Protein AF-A0A924L757-F1 (afdb_monomer)

Structure (mmCIF, N/CA/C/O backbone):
data_AF-A0A924L757-F1
#
_entry.id   AF-A0A924L757-F1
#
loop_
_atom_site.group_PDB
_atom_site.id
_atom_site.type_symbol
_atom_site.label_atom_id
_atom_site.label_alt_id
_atom_site.label_comp_id
_atom_site.label_asym_id
_atom_site.label_entity_id
_atom_site.label_seq_id
_atom_site.pdbx_PDB_ins_code
_atom_site.Cartn_x
_atom_site.Cartn_y
_atom_site.Cartn_z
_atom_site.occupancy
_atom_site.B_iso_or_equiv
_atom_site.auth_seq_id
_atom_site.auth_comp_id
_atom_site.auth_asym_id
_atom_site.auth_atom_id
_atom_site.pdbx_PDB_model_num
ATOM 1 N N . MET A 1 1 ? -21.306 -25.771 17.673 1.00 34.00 1 MET A N 1
ATOM 2 C CA . MET A 1 1 ? -21.752 -25.498 16.290 1.00 34.00 1 MET A CA 1
ATOM 3 C C . MET A 1 1 ? -20.720 -24.563 15.681 1.00 34.00 1 MET A C 1
ATOM 5 O O . MET A 1 1 ? -20.570 -23.465 16.191 1.00 34.00 1 MET A O 1
ATOM 9 N N . ASN A 1 2 ? -19.931 -25.034 14.712 1.00 24.98 2 ASN A N 1
ATOM 10 C CA . ASN A 1 2 ? -18.924 -24.216 14.025 1.00 24.98 2 ASN A CA 1
ATOM 11 C C . ASN A 1 2 ? -19.622 -23.323 12.992 1.00 24.98 2 ASN A C 1
ATOM 13 O O . ASN A 1 2 ? -20.338 -23.878 12.155 1.00 24.98 2 ASN A O 1
ATOM 17 N N . PRO A 1 3 ? -19.414 -21.996 12.986 1.00 39.34 3 PRO A N 1
ATOM 18 C CA . PRO A 1 3 ? -19.798 -21.189 11.846 1.00 39.34 3 PRO A CA 1
ATOM 19 C C . PRO A 1 3 ? -18.745 -21.389 10.750 1.00 39.34 3 PRO A C 1
ATOM 21 O O . PRO A 1 3 ? -17.557 -21.132 10.927 1.00 39.34 3 PRO A O 1
ATOM 24 N N . THR A 1 4 ? -19.184 -21.932 9.623 1.00 32.72 4 THR A N 1
ATOM 25 C CA . THR A 1 4 ? -18.418 -22.026 8.381 1.00 32.72 4 THR A CA 1
ATOM 26 C C . THR A 1 4 ? -18.034 -20.631 7.895 1.00 32.72 4 THR A C 1
ATOM 28 O O . THR A 1 4 ? -18.913 -19.813 7.626 1.00 32.72 4 THR A O 1
ATOM 31 N N . CYS A 1 5 ? -16.728 -20.381 7.747 1.00 29.38 5 CYS A N 1
ATOM 32 C CA . CYS A 1 5 ? -16.197 -19.238 7.009 1.00 29.38 5 CYS A CA 1
ATOM 33 C C . CYS A 1 5 ? -16.841 -19.187 5.619 1.00 29.38 5 CYS A C 1
ATOM 35 O O . CYS A 1 5 ? -16.699 -20.119 4.826 1.00 29.38 5 CYS A O 1
ATOM 37 N N . SER A 1 6 ? -17.554 -18.101 5.329 1.00 33.47 6 SER A N 1
ATOM 38 C CA . SER A 1 6 ? -18.016 -17.815 3.976 1.00 33.47 6 SER A CA 1
ATOM 39 C C . SER A 1 6 ? -16.815 -17.364 3.153 1.00 33.47 6 SER A C 1
ATOM 41 O O . SER A 1 6 ? -16.179 -16.361 3.464 1.00 33.47 6 SER A O 1
ATOM 43 N N . ASN A 1 7 ? -16.481 -18.136 2.121 1.00 35.03 7 ASN A N 1
ATOM 44 C CA . ASN A 1 7 ? -15.446 -17.788 1.156 1.00 35.03 7 ASN A CA 1
ATOM 45 C C . ASN A 1 7 ? -15.829 -16.480 0.449 1.00 35.03 7 ASN A C 1
ATOM 47 O O . ASN A 1 7 ? -16.710 -16.472 -0.410 1.00 35.03 7 ASN A O 1
ATOM 51 N N . VAL A 1 8 ? -15.146 -15.383 0.780 1.00 42.88 8 VAL A N 1
ATOM 52 C CA . VAL A 1 8 ? -15.169 -14.161 -0.026 1.00 42.88 8 VAL A CA 1
ATOM 53 C C . VAL A 1 8 ? -14.397 -14.460 -1.308 1.00 42.88 8 VAL A C 1
ATOM 55 O O . VAL A 1 8 ? -13.169 -14.541 -1.327 1.00 42.88 8 VAL A O 1
ATOM 58 N N . SER A 1 9 ? -15.129 -14.696 -2.395 1.00 33.47 9 SER A N 1
ATOM 59 C CA . SER A 1 9 ? -14.555 -14.834 -3.729 1.00 33.47 9 SER A CA 1
ATOM 60 C C . SER A 1 9 ? -14.030 -13.477 -4.193 1.00 33.47 9 SER A C 1
ATOM 62 O O . SER A 1 9 ? -14.728 -12.713 -4.857 1.00 33.47 9 SER A O 1
ATOM 64 N N . HIS A 1 10 ? -12.773 -13.174 -3.865 1.00 39.09 10 HIS A N 1
ATOM 65 C CA . HIS A 1 10 ? -12.020 -12.174 -4.608 1.00 39.09 10 HIS A CA 1
ATOM 66 C C . HIS A 1 10 ? -11.935 -12.667 -6.049 1.00 39.09 10 HIS A C 1
ATOM 68 O O . HIS A 1 10 ? -11.243 -13.642 -6.346 1.00 39.09 10 HIS A O 1
ATOM 74 N N . THR A 1 11 ? -12.676 -12.020 -6.945 1.00 30.44 11 THR A N 1
ATOM 75 C CA . THR A 1 11 ? -12.495 -12.234 -8.378 1.00 30.44 11 THR A CA 1
ATOM 76 C C . THR A 1 11 ? -11.122 -11.670 -8.714 1.00 30.44 11 THR A C 1
ATOM 78 O O . THR A 1 11 ? -10.961 -10.470 -8.924 1.00 30.44 11 THR A O 1
ATOM 81 N N . ILE A 1 12 ? -10.107 -12.535 -8.684 1.00 44.84 12 ILE A N 1
ATOM 82 C CA . ILE A 1 12 ? -8.833 -12.285 -9.344 1.00 44.84 12 ILE A CA 1
ATOM 83 C C . ILE A 1 12 ? -9.221 -12.100 -10.806 1.00 44.84 12 ILE A C 1
ATOM 85 O O . ILE A 1 12 ? -9.604 -13.066 -11.465 1.00 44.84 12 ILE A O 1
ATOM 89 N N . GLY A 1 13 ? -9.230 -10.854 -11.284 1.00 33.16 13 GLY A N 1
ATOM 90 C CA . GLY A 1 13 ? -9.397 -10.595 -12.707 1.00 33.16 13 GLY A CA 1
ATOM 91 C C . GLY A 1 13 ? -8.396 -11.468 -13.454 1.00 33.16 13 GLY A C 1
ATOM 92 O O . GLY A 1 13 ? -7.230 -11.528 -13.054 1.00 33.16 13 GLY A O 1
ATOM 93 N N . GLU A 1 14 ? -8.859 -12.201 -14.470 1.00 34.38 14 GLU A N 1
ATOM 94 C CA . GLU A 1 14 ? -7.982 -13.068 -15.253 1.00 34.38 14 GLU A CA 1
ATOM 95 C C . GLU A 1 14 ? -6.731 -12.278 -15.662 1.00 34.38 14 GLU A C 1
ATOM 97 O O . GLU A 1 14 ? -6.859 -11.124 -16.097 1.00 34.38 14 GLU A O 1
ATOM 102 N N . PRO A 1 15 ? -5.521 -12.847 -15.513 1.00 38.75 15 PRO A N 1
ATOM 103 C CA . PRO A 1 15 ? -4.309 -12.182 -15.949 1.00 38.75 15 PRO A CA 1
ATOM 104 C C . PRO A 1 15 ? -4.393 -12.009 -17.465 1.00 38.75 15 PRO A C 1
ATOM 106 O O . PRO A 1 15 ? -4.087 -12.911 -18.244 1.00 38.75 15 PRO A O 1
ATOM 109 N N . THR A 1 16 ? -4.845 -10.831 -17.892 1.00 40.28 16 THR A N 1
ATOM 110 C CA . THR A 1 16 ? -4.769 -10.408 -19.284 1.00 40.28 16 THR A CA 1
ATOM 111 C C . THR A 1 16 ? -3.326 -10.587 -19.729 1.00 40.28 16 THR A C 1
ATOM 113 O O . THR A 1 16 ? -2.394 -10.212 -19.018 1.00 40.28 16 THR A O 1
ATOM 116 N N . LYS A 1 17 ? -3.147 -11.224 -20.890 1.00 41.78 17 LYS A N 1
ATOM 117 C CA . LYS A 1 17 ? -1.865 -11.563 -21.520 1.00 41.78 17 LYS A CA 1
ATOM 118 C C . LYS A 1 17 ? -1.081 -10.285 -21.858 1.00 41.78 17 LYS A C 1
ATOM 120 O O . LYS A 1 17 ? -0.992 -9.884 -23.013 1.00 41.78 17 LYS A O 1
ATOM 125 N N . GLN A 1 18 ? -0.576 -9.598 -20.844 1.00 54.53 18 GLN A N 1
ATOM 126 C CA . GLN A 1 18 ? 0.111 -8.319 -20.946 1.00 54.53 18 GLN A CA 1
ATOM 127 C C . GLN A 1 18 ? 1.613 -8.539 -20.784 1.00 54.53 18 GLN A C 1
ATOM 129 O O . GLN A 1 18 ? 2.070 -9.302 -19.936 1.00 54.53 18 GLN A O 1
ATOM 134 N N . SER A 1 19 ? 2.386 -7.896 -21.655 1.00 74.38 19 SER A N 1
ATOM 135 C CA . SER A 1 19 ? 3.834 -8.065 -21.755 1.00 74.38 19 SER A CA 1
ATOM 136 C C . SER A 1 19 ? 4.569 -7.564 -20.511 1.00 74.38 19 SER A C 1
ATOM 138 O O . SER A 1 19 ? 4.285 -6.467 -20.030 1.00 74.38 19 SER A O 1
ATOM 140 N N . ILE A 1 20 ? 5.576 -8.319 -20.063 1.00 86.06 20 ILE A N 1
ATOM 141 C CA . ILE A 1 20 ? 6.502 -7.918 -18.995 1.00 86.06 20 ILE A CA 1
ATOM 142 C C . ILE A 1 20 ? 7.227 -6.614 -19.369 1.00 86.06 20 ILE A C 1
ATOM 144 O O . ILE A 1 20 ? 7.852 -6.519 -20.432 1.00 86.06 20 ILE A O 1
ATOM 148 N N . ALA A 1 21 ? 7.171 -5.621 -18.480 1.00 89.25 21 ALA A N 1
ATOM 149 C CA . ALA A 1 21 ? 7.848 -4.337 -18.625 1.00 89.25 21 ALA A CA 1
ATOM 150 C C . ALA A 1 21 ? 9.172 -4.341 -17.849 1.00 89.25 21 ALA A C 1
ATOM 152 O O . ALA A 1 21 ? 9.191 -4.251 -16.625 1.00 89.25 21 ALA A O 1
ATOM 153 N N . TYR A 1 22 ? 10.283 -4.452 -18.577 1.00 92.50 22 TYR A N 1
ATOM 154 C CA . TYR A 1 22 ? 11.633 -4.271 -18.039 1.00 92.50 22 TYR A CA 1
ATOM 155 C C . TYR A 1 22 ? 11.910 -2.796 -17.736 1.00 92.50 22 TYR A C 1
ATOM 157 O O . TYR A 1 22 ? 11.199 -1.916 -18.225 1.00 92.50 22 TYR A O 1
ATOM 165 N N . ALA A 1 23 ? 12.955 -2.526 -16.953 1.00 91.50 23 ALA A N 1
ATOM 166 C CA . ALA A 1 23 ? 13.258 -1.182 -16.472 1.00 91.50 23 ALA A CA 1
ATOM 167 C C . ALA A 1 23 ? 13.432 -0.136 -17.590 1.00 91.50 23 ALA A C 1
ATOM 169 O O . ALA A 1 23 ? 13.008 1.001 -17.411 1.00 91.50 23 ALA A O 1
ATOM 170 N N . GLU A 1 24 ? 13.983 -0.501 -18.751 1.00 89.75 24 GLU A N 1
ATOM 171 C CA . GLU A 1 24 ? 14.123 0.410 -19.900 1.00 89.75 24 GLU A CA 1
ATOM 172 C C . GLU A 1 24 ? 12.790 0.859 -20.528 1.00 89.75 24 GLU A C 1
ATOM 174 O O . GLU A 1 24 ? 12.752 1.861 -21.234 1.00 89.75 24 GLU A O 1
ATOM 179 N N . ASN A 1 25 ? 11.696 0.142 -20.254 1.00 91.75 25 ASN A N 1
ATOM 180 C CA . ASN A 1 25 ? 10.350 0.486 -20.725 1.00 91.75 25 ASN A CA 1
ATOM 181 C C . ASN A 1 25 ? 9.551 1.276 -19.681 1.00 91.75 25 ASN A C 1
ATOM 183 O O . ASN A 1 25 ? 8.390 1.628 -19.914 1.00 91.75 25 ASN A O 1
ATOM 187 N N . LEU A 1 26 ? 10.136 1.509 -18.506 1.00 94.00 26 LEU A N 1
ATOM 188 C CA . LEU A 1 26 ? 9.544 2.345 -17.480 1.00 94.00 26 LEU A CA 1
ATOM 189 C C . LEU A 1 26 ? 9.870 3.811 -17.765 1.00 94.00 26 LEU A C 1
ATOM 191 O O . LEU A 1 26 ? 10.931 4.143 -18.284 1.00 94.00 26 LEU A O 1
ATOM 195 N N . GLN A 1 27 ? 8.945 4.698 -17.410 1.00 95.44 27 GLN A N 1
ATOM 196 C CA . GLN A 1 27 ? 9.062 6.119 -17.704 1.00 95.44 27 GLN A CA 1
ATOM 197 C C . GLN A 1 27 ? 8.913 6.936 -16.424 1.00 95.44 27 GLN A C 1
ATOM 199 O O . GLN A 1 27 ? 7.882 6.872 -15.751 1.00 95.44 27 GLN A O 1
ATOM 204 N N . THR A 1 28 ? 9.933 7.734 -16.116 1.00 97.69 28 THR A N 1
ATOM 205 C CA . THR A 1 28 ? 9.882 8.735 -15.048 1.00 97.69 28 THR A CA 1
ATOM 206 C C . THR A 1 28 ? 8.721 9.705 -15.260 1.00 97.69 28 THR A C 1
ATOM 208 O O . THR A 1 28 ? 8.444 10.126 -16.381 1.00 97.69 28 THR A O 1
ATOM 211 N N . GLY A 1 29 ? 8.031 10.061 -14.178 1.00 97.44 29 GLY A N 1
ATOM 212 C CA . GLY A 1 29 ? 6.860 10.937 -14.189 1.00 97.44 29 GLY A CA 1
ATOM 213 C C . GLY A 1 29 ? 5.541 10.218 -14.473 1.00 97.44 29 GLY A C 1
ATOM 214 O O . GLY A 1 29 ? 4.483 10.785 -14.208 1.00 97.44 29 GLY A O 1
ATOM 215 N N . ARG A 1 30 ? 5.569 8.967 -14.953 1.00 96.62 30 ARG A N 1
ATOM 216 C CA . ARG A 1 30 ? 4.344 8.197 -15.179 1.00 96.62 30 ARG A CA 1
ATOM 217 C C . ARG A 1 30 ? 3.656 7.886 -13.852 1.00 96.62 30 ARG A C 1
ATOM 219 O O . ARG A 1 30 ? 4.314 7.477 -12.898 1.00 96.62 30 ARG A O 1
ATOM 226 N N . THR A 1 31 ? 2.339 8.073 -13.835 1.00 97.25 31 THR A N 1
ATOM 227 C CA . THR A 1 31 ? 1.447 7.794 -12.703 1.00 97.25 31 THR A CA 1
ATOM 228 C C . THR A 1 31 ? 0.451 6.707 -13.098 1.00 97.25 31 THR A C 1
ATOM 230 O O . THR A 1 31 ? 0.068 6.612 -14.267 1.00 97.25 31 THR A O 1
ATOM 233 N N . TRP A 1 32 ? 0.055 5.881 -12.137 1.00 96.25 32 TRP A N 1
ATOM 234 C CA . TRP A 1 32 ? -0.922 4.813 -12.290 1.00 96.25 32 TRP A CA 1
ATOM 235 C C . TRP A 1 32 ? -1.939 4.858 -11.161 1.00 96.25 32 TRP A C 1
ATOM 237 O O . TRP A 1 32 ? -1.557 4.952 -9.993 1.00 96.25 32 TRP A O 1
ATOM 247 N N . ASP A 1 33 ? -3.202 4.657 -11.518 1.00 97.31 33 ASP A N 1
ATOM 248 C CA . ASP A 1 33 ? -4.199 4.150 -10.585 1.00 97.31 33 ASP A CA 1
ATOM 249 C C . ASP A 1 33 ? -3.924 2.661 -10.374 1.00 97.31 33 ASP A C 1
ATOM 251 O O . ASP A 1 33 ? -3.951 1.864 -11.317 1.00 97.31 33 ASP A O 1
ATOM 255 N N . ILE A 1 34 ? -3.617 2.285 -9.135 1.00 98.25 34 ILE A N 1
ATOM 256 C CA . ILE A 1 34 ? -3.253 0.904 -8.781 1.00 98.25 34 ILE A CA 1
ATOM 257 C C . ILE A 1 34 ? -4.440 0.112 -8.220 1.00 98.25 34 ILE A C 1
ATOM 259 O O . ILE A 1 34 ? -4.274 -0.991 -7.709 1.00 98.25 34 ILE A O 1
ATOM 263 N N . GLY A 1 35 ? -5.651 0.654 -8.352 1.00 98.19 35 GLY A N 1
ATOM 264 C CA . GLY A 1 35 ? -6.893 0.024 -7.923 1.00 98.19 35 GLY A CA 1
ATOM 265 C C . GLY A 1 35 ? -7.402 0.572 -6.596 1.00 98.19 35 GLY A C 1
ATOM 266 O O . GLY A 1 35 ? -7.089 1.690 -6.194 1.00 98.19 35 GLY A O 1
ATOM 267 N N . ASN A 1 36 ? -8.256 -0.204 -5.938 1.00 98.38 36 ASN A N 1
ATOM 268 C CA . ASN A 1 36 ? -8.881 0.179 -4.681 1.00 98.38 36 ASN A CA 1
ATOM 269 C C . ASN A 1 36 ? -9.168 -1.046 -3.811 1.00 98.38 36 ASN A C 1
ATOM 271 O O . ASN A 1 36 ? -9.259 -2.164 -4.318 1.00 98.38 36 ASN A O 1
ATOM 275 N N . TRP A 1 37 ? -9.347 -0.809 -2.517 1.00 98.38 37 TRP A N 1
ATOM 276 C CA . TRP A 1 37 ? -9.693 -1.813 -1.522 1.00 98.38 37 TRP A CA 1
ATOM 277 C C . TRP A 1 37 ? -10.781 -1.262 -0.606 1.00 98.38 37 TRP A C 1
ATOM 279 O O . TRP A 1 37 ? -10.636 -0.156 -0.089 1.00 98.38 37 TRP A O 1
ATOM 289 N N . ARG A 1 38 ? -11.871 -2.007 -0.401 1.00 97.62 38 ARG A N 1
ATOM 290 C CA . ARG A 1 38 ? -12.863 -1.689 0.635 1.00 97.62 38 ARG A CA 1
ATOM 291 C C . ARG A 1 38 ? -12.566 -2.561 1.839 1.00 97.62 38 ARG A C 1
ATOM 293 O O . ARG A 1 38 ? -12.603 -3.778 1.704 1.00 97.62 38 ARG A O 1
ATOM 300 N N . LEU A 1 39 ? -12.268 -1.931 2.966 1.00 94.94 39 LEU A N 1
ATOM 301 C CA . LEU A 1 39 ? -11.910 -2.642 4.181 1.00 94.94 39 LEU A CA 1
ATOM 302 C C . LEU A 1 39 ? -13.159 -3.052 4.959 1.00 94.94 39 LEU A C 1
ATOM 304 O O . LEU A 1 39 ? -14.111 -2.283 5.049 1.00 94.94 39 LEU A O 1
ATOM 308 N N . THR A 1 40 ? -13.154 -4.245 5.537 1.00 97.69 40 THR A N 1
ATOM 309 C CA . THR A 1 40 ? -14.222 -4.720 6.430 1.00 97.69 40 THR A CA 1
ATOM 310 C C . THR A 1 40 ? -13.720 -4.842 7.868 1.00 97.69 40 THR A C 1
ATOM 312 O O . THR A 1 40 ? -12.522 -5.020 8.097 1.00 97.69 40 THR A O 1
ATOM 315 N N . SER A 1 41 ? -14.624 -4.788 8.851 1.00 97.12 41 SER A N 1
ATOM 316 C CA . SER A 1 41 ? -14.266 -5.002 10.263 1.00 97.12 41 SER A CA 1
ATOM 317 C C . SER A 1 41 ? -13.606 -6.365 10.490 1.00 97.12 41 SER A C 1
ATOM 319 O O . SER A 1 41 ? -12.632 -6.460 11.231 1.00 97.12 41 SER A O 1
ATOM 321 N N . ASP A 1 42 ? -14.080 -7.406 9.801 1.00 97.94 42 ASP A N 1
ATOM 322 C CA . ASP A 1 42 ? -13.512 -8.754 9.894 1.00 97.94 42 ASP A CA 1
ATOM 323 C C . ASP A 1 42 ? -12.070 -8.800 9.374 1.00 97.94 42 ASP A C 1
ATOM 325 O O . ASP A 1 42 ? -11.208 -9.429 9.987 1.00 97.94 42 ASP A O 1
ATOM 329 N N . GLU A 1 43 ? -11.773 -8.108 8.269 1.00 97.88 43 GLU A N 1
ATOM 330 C CA . GLU A 1 43 ? -10.402 -7.989 7.763 1.00 97.88 43 GLU A CA 1
ATOM 331 C C . GLU A 1 43 ? -9.503 -7.217 8.730 1.00 97.88 43 GLU A C 1
ATOM 333 O O . GLU A 1 43 ? -8.346 -7.603 8.904 1.00 97.88 43 GLU A O 1
ATOM 338 N N . ILE A 1 44 ? -10.009 -6.147 9.357 1.00 98.31 44 ILE A N 1
ATOM 339 C CA . ILE A 1 44 ? -9.279 -5.381 10.381 1.00 98.31 44 ILE A CA 1
ATOM 340 C C . ILE A 1 44 ? -8.888 -6.303 11.535 1.00 98.31 44 ILE A C 1
ATOM 342 O O . ILE A 1 44 ? -7.700 -6.484 11.806 1.00 98.31 44 ILE A O 1
ATOM 346 N N . VAL A 1 45 ? -9.874 -6.954 12.155 1.00 98.31 45 VAL A N 1
ATOM 347 C CA . VAL A 1 45 ? -9.650 -7.813 13.325 1.00 98.31 45 VAL A CA 1
ATOM 348 C C . VAL A 1 45 ? -8.780 -9.014 12.962 1.00 98.31 45 VAL A C 1
ATOM 350 O O . VAL A 1 45 ? -7.873 -9.365 13.718 1.00 98.31 45 VAL A O 1
ATOM 353 N N . SER A 1 46 ? -9.005 -9.635 11.800 1.00 98.38 46 SER A N 1
ATOM 354 C CA . SER A 1 46 ? -8.232 -10.794 11.338 1.00 98.38 46 SER A CA 1
ATOM 355 C C . SER A 1 46 ? -6.761 -10.451 11.100 1.00 98.38 46 SER A C 1
ATOM 357 O O . SER A 1 46 ? -5.878 -11.212 11.507 1.00 98.38 46 SER A O 1
ATOM 359 N N . PHE A 1 47 ? -6.481 -9.299 10.482 1.00 98.50 47 PHE A N 1
ATOM 360 C CA . PHE A 1 47 ? -5.111 -8.836 10.281 1.00 98.50 47 PHE A CA 1
ATOM 361 C C . PHE A 1 47 ? -4.454 -8.464 11.612 1.00 98.50 47 PHE A C 1
ATOM 363 O O . PHE A 1 47 ? -3.359 -8.948 11.906 1.00 98.50 47 PHE A O 1
ATOM 370 N N . ALA A 1 48 ? -5.124 -7.644 12.425 1.00 98.25 48 ALA A N 1
ATOM 371 C CA . ALA A 1 48 ? -4.604 -7.182 13.708 1.00 98.25 48 ALA A CA 1
ATOM 372 C C . ALA A 1 48 ? -4.294 -8.362 14.637 1.00 98.25 48 ALA A C 1
ATOM 374 O O . ALA A 1 48 ? -3.187 -8.469 15.156 1.00 98.25 48 ALA A O 1
ATOM 375 N N . SER A 1 49 ? -5.201 -9.335 14.737 1.00 98.12 49 SER A N 1
ATOM 376 C CA . SER A 1 49 ? -5.004 -10.537 15.561 1.00 98.12 49 SER A CA 1
ATOM 377 C C . SER A 1 49 ? -3.748 -11.333 15.192 1.00 98.12 49 SER A C 1
ATOM 379 O O . SER A 1 49 ? -3.174 -12.005 16.047 1.00 98.12 49 SER A O 1
ATOM 381 N N . GLN A 1 50 ? -3.322 -11.283 13.928 1.00 98.31 50 GLN A N 1
ATOM 382 C CA . GLN A 1 50 ? -2.143 -12.005 13.449 1.00 98.31 50 GLN A CA 1
ATOM 383 C C . GLN A 1 50 ? -0.854 -11.186 13.554 1.00 98.31 50 GLN A C 1
ATOM 385 O O . GLN A 1 50 ? 0.199 -11.750 13.852 1.00 98.31 50 GLN A O 1
ATOM 390 N N . TRP A 1 51 ? -0.923 -9.884 13.277 1.00 97.88 51 TRP A N 1
ATOM 391 C CA . TRP A 1 51 ? 0.266 -9.070 13.003 1.00 97.88 51 TRP A CA 1
ATOM 392 C C . TRP A 1 51 ? 0.459 -7.890 13.954 1.00 97.88 51 TRP A C 1
ATOM 394 O O . TRP A 1 51 ? 1.600 -7.498 14.188 1.00 97.88 51 TRP A O 1
ATOM 404 N N . ASP A 1 52 ? -0.623 -7.325 14.489 1.00 96.88 52 ASP A N 1
ATOM 405 C CA . ASP A 1 52 ? -0.613 -6.104 15.304 1.00 96.88 52 ASP A CA 1
ATOM 406 C C . ASP A 1 52 ? -1.775 -6.128 16.321 1.00 96.88 52 ASP A C 1
ATOM 408 O O . ASP A 1 52 ? -2.763 -5.423 16.151 1.00 96.88 52 ASP A O 1
ATOM 412 N N . PRO A 1 53 ? -1.750 -6.992 17.356 1.00 97.06 53 PRO A N 1
ATOM 413 C CA . PRO A 1 53 ? -2.916 -7.240 18.209 1.00 97.06 53 PRO A CA 1
ATOM 414 C C . PRO A 1 53 ? -3.077 -6.164 19.296 1.00 97.06 53 PRO A C 1
ATOM 416 O O . PRO A 1 53 ? -3.185 -6.467 20.487 1.00 97.06 53 PRO A O 1
ATOM 419 N N . LEU A 1 54 ? -3.060 -4.888 18.906 1.00 96.88 54 LEU A N 1
ATOM 420 C CA . LEU A 1 54 ? -3.378 -3.795 19.820 1.00 96.88 54 LEU A CA 1
ATOM 421 C C . LEU A 1 54 ? -4.863 -3.868 20.209 1.00 96.88 54 LEU A C 1
ATOM 423 O O . LEU A 1 54 ? -5.699 -4.098 19.335 1.00 96.88 54 LEU A O 1
ATOM 427 N N . PRO A 1 55 ? -5.230 -3.637 21.486 1.00 96.50 55 PRO A N 1
ATOM 428 C CA . PRO A 1 55 ? -6.592 -3.893 21.964 1.00 96.50 55 PRO A CA 1
ATOM 429 C C . PRO A 1 55 ? -7.697 -3.209 21.143 1.00 96.50 55 PRO A C 1
ATOM 431 O O . PRO A 1 55 ? -8.685 -3.841 20.787 1.00 96.50 55 PRO A O 1
ATOM 434 N N . PHE A 1 5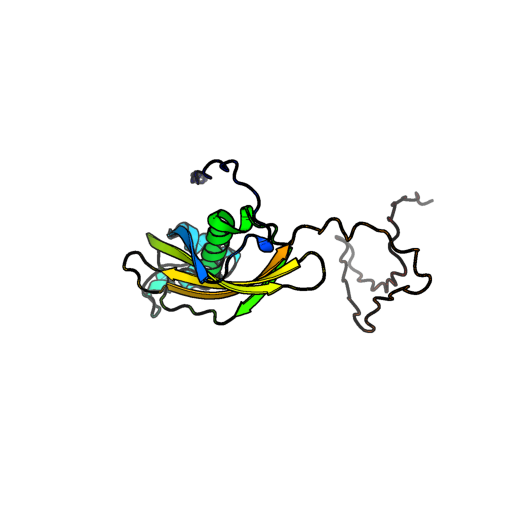6 ? -7.492 -1.950 20.752 1.00 95.56 56 PHE A N 1
ATOM 435 C CA . PHE A 1 56 ? -8.445 -1.164 19.957 1.00 95.56 56 PHE A CA 1
ATOM 436 C C . PHE A 1 56 ? -8.518 -1.553 18.466 1.00 95.56 56 PHE A C 1
ATOM 438 O O . PHE A 1 56 ? -9.305 -0.974 17.724 1.00 95.56 56 PHE A O 1
ATOM 445 N N . GLN A 1 57 ? -7.695 -2.500 18.007 1.00 96.94 57 GLN A N 1
ATOM 446 C CA . GLN A 1 57 ? -7.747 -3.050 16.646 1.00 96.94 57 GLN A CA 1
ATOM 447 C C . GLN A 1 57 ? -8.435 -4.426 16.595 1.00 96.94 57 GLN A C 1
ATOM 449 O O . GLN A 1 57 ? -8.772 -4.906 15.514 1.00 96.94 57 GLN A O 1
ATOM 454 N N . VAL A 1 58 ? -8.644 -5.074 17.748 1.00 97.69 58 VAL A N 1
ATOM 455 C CA . VAL A 1 58 ? -9.240 -6.421 17.842 1.00 97.69 58 VAL A CA 1
ATOM 456 C C . VAL A 1 58 ? -10.544 -6.461 18.640 1.00 97.69 58 VAL A C 1
ATOM 458 O O . VAL A 1 58 ? -11.292 -7.427 18.518 1.00 97.69 58 VAL A O 1
ATOM 461 N N . ASP A 1 59 ? -10.837 -5.426 19.431 1.00 96.81 59 ASP A N 1
ATOM 462 C CA . ASP A 1 59 ? -12.032 -5.334 20.269 1.00 96.81 59 ASP A CA 1
ATOM 463 C C . ASP A 1 59 ? -12.708 -3.964 20.103 1.00 96.81 59 ASP A C 1
ATOM 465 O O . ASP A 1 59 ? -12.128 -2.918 20.398 1.00 96.81 59 ASP A O 1
ATOM 469 N N . ALA A 1 60 ? -13.959 -3.973 19.635 1.00 95.25 60 ALA A N 1
ATOM 470 C CA . ALA A 1 60 ? -14.735 -2.760 19.395 1.00 95.25 60 ALA A CA 1
ATOM 471 C C . ALA A 1 60 ? -15.130 -2.017 20.683 1.00 95.25 60 ALA A C 1
ATOM 473 O O . ALA A 1 60 ? -15.220 -0.789 20.666 1.00 95.25 60 ALA A O 1
ATOM 474 N N . ALA A 1 61 ? -15.345 -2.728 21.795 1.00 96.75 61 ALA A N 1
ATOM 475 C CA . ALA A 1 61 ? -15.655 -2.099 23.076 1.00 96.75 61 ALA A CA 1
ATOM 476 C C . ALA A 1 61 ? -14.437 -1.323 23.584 1.00 96.75 61 ALA A C 1
ATOM 478 O O . ALA A 1 61 ? -14.557 -0.145 23.913 1.00 96.75 61 ALA A O 1
ATOM 479 N N . LEU A 1 62 ? -13.248 -1.930 23.524 1.00 96.56 62 LEU A N 1
ATOM 480 C CA . LEU A 1 62 ? -12.007 -1.241 23.891 1.00 96.56 62 LEU A CA 1
ATOM 481 C C . LEU A 1 62 ? -11.684 -0.097 22.929 1.00 96.56 62 LEU A C 1
ATOM 483 O O . LEU A 1 62 ? -11.203 0.946 23.361 1.00 96.56 62 LEU A O 1
ATOM 487 N N . ALA A 1 63 ? -11.979 -0.256 21.638 1.00 96.69 63 ALA A N 1
ATOM 488 C CA . ALA A 1 63 ? -11.798 0.812 20.663 1.00 96.69 63 ALA A CA 1
ATOM 489 C C . ALA A 1 63 ? -12.669 2.042 20.971 1.00 96.69 63 ALA A C 1
ATOM 491 O O . ALA A 1 63 ? -12.182 3.172 20.864 1.00 96.69 63 ALA A O 1
ATOM 492 N N . SER A 1 64 ? -13.907 1.828 21.437 1.00 97.00 64 SER A N 1
ATOM 493 C CA . SER A 1 64 ? -14.839 2.902 21.817 1.00 97.00 64 SER A CA 1
ATOM 494 C C . SER A 1 64 ? -14.359 3.762 22.992 1.00 97.00 64 SER A C 1
ATOM 496 O O . SER A 1 64 ? -14.763 4.916 23.119 1.00 97.00 64 SER A O 1
ATOM 498 N N . GLU A 1 65 ? -13.454 3.231 23.817 1.00 97.19 65 GLU A N 1
ATOM 499 C CA . GLU A 1 65 ? -12.847 3.942 24.947 1.00 97.19 65 GLU A CA 1
ATOM 500 C C . GLU A 1 65 ? -11.607 4.762 24.541 1.00 97.19 65 GLU A C 1
ATOM 502 O O . GLU A 1 65 ? -11.045 5.499 25.354 1.00 97.19 65 GLU A O 1
ATOM 507 N N . THR A 1 66 ? -11.156 4.648 23.288 1.00 95.94 66 THR A N 1
ATOM 508 C CA . THR A 1 66 ? -9.991 5.380 22.771 1.00 95.94 66 THR A CA 1
ATOM 509 C C . THR A 1 66 ? -10.380 6.664 22.040 1.00 95.94 66 THR A C 1
ATOM 511 O O . THR A 1 66 ? -11.543 6.915 21.742 1.00 95.94 66 THR A O 1
ATOM 514 N N . ILE A 1 67 ? -9.374 7.461 21.658 1.00 95.44 67 ILE A N 1
ATOM 515 C CA . ILE A 1 67 ? -9.557 8.644 20.801 1.00 95.44 67 ILE A CA 1
ATOM 516 C C . ILE A 1 67 ? -10.150 8.324 19.422 1.00 95.44 67 ILE A C 1
ATOM 518 O O . ILE A 1 67 ? -10.590 9.239 18.733 1.00 95.44 67 ILE A O 1
ATOM 522 N N . PHE A 1 68 ? -10.119 7.056 18.999 1.00 95.00 68 PHE A N 1
ATOM 523 C CA . PHE A 1 68 ? -10.660 6.636 17.712 1.00 95.00 68 PHE A CA 1
ATOM 524 C C . PHE A 1 68 ? -12.176 6.440 17.764 1.00 95.00 68 PHE A C 1
ATOM 526 O O . PHE A 1 68 ? -12.833 6.635 16.751 1.00 95.00 68 PHE A O 1
ATOM 533 N N . GLY A 1 69 ? -12.735 6.066 18.921 1.00 95.75 69 GLY A N 1
ATOM 534 C CA . GLY A 1 69 ? -14.171 5.825 19.102 1.00 95.75 69 GLY A CA 1
ATOM 535 C C . GLY A 1 69 ? -14.728 4.581 18.393 1.00 95.75 69 GLY A C 1
ATOM 536 O O . GLY A 1 69 ? -15.861 4.190 18.658 1.00 95.75 69 GLY A O 1
ATOM 537 N N . GLU A 1 70 ? -13.945 3.932 17.531 1.00 96.19 70 GLU A N 1
ATOM 538 C CA . GLU A 1 70 ? -14.316 2.743 16.764 1.00 96.19 70 GLU A CA 1
ATOM 539 C C . GLU A 1 70 ? -13.080 1.920 16.365 1.00 96.19 70 GLU A C 1
ATOM 541 O O . GLU A 1 70 ? -11.939 2.350 16.563 1.00 96.19 70 GLU A O 1
ATOM 546 N N . LEU A 1 71 ? -13.305 0.725 15.801 1.00 96.56 71 LEU A N 1
ATOM 547 C CA . LEU A 1 71 ? -12.232 -0.129 15.289 1.00 96.56 71 LEU A CA 1
ATOM 548 C C . LEU A 1 71 ? -11.476 0.566 14.154 1.00 96.56 71 LEU A C 1
ATOM 550 O O . LEU A 1 71 ? -12.054 0.944 13.135 1.00 96.56 71 LEU A O 1
ATOM 554 N N . VAL A 1 72 ? -10.156 0.631 14.301 1.00 97.81 72 VAL A N 1
ATOM 555 C CA . VAL A 1 72 ? -9.246 1.146 13.277 1.00 97.81 72 VAL A CA 1
ATOM 556 C C . VAL A 1 72 ? -8.332 0.038 12.772 1.00 97.81 72 VAL A C 1
ATOM 558 O O . VAL A 1 72 ? -7.858 -0.805 13.533 1.00 97.81 72 VAL A O 1
ATOM 561 N N . ALA A 1 73 ? -8.064 0.052 11.473 1.00 97.94 73 ALA A N 1
ATOM 562 C CA . ALA A 1 73 ? -7.078 -0.801 10.839 1.00 97.94 73 ALA A CA 1
ATOM 563 C C . ALA A 1 73 ? -5.677 -0.515 11.386 1.00 97.94 73 ALA A C 1
ATOM 565 O O . ALA A 1 73 ? -5.318 0.636 11.659 1.00 97.94 73 ALA A O 1
ATOM 566 N N . SER A 1 74 ? -4.844 -1.553 11.457 1.00 97.94 74 SER A N 1
ATOM 567 C CA . SER A 1 74 ? -3.415 -1.355 11.687 1.00 97.94 74 SER A CA 1
ATOM 568 C C . SER A 1 74 ? -2.823 -0.504 10.564 1.00 97.94 74 SER A C 1
ATOM 570 O O . SER A 1 74 ? -3.054 -0.749 9.379 1.00 97.94 74 SER A O 1
ATOM 572 N N . SER A 1 75 ? -1.963 0.451 10.905 1.00 96.75 75 SER A N 1
ATOM 573 C CA . SER A 1 75 ? -1.193 1.198 9.907 1.00 96.75 75 SER A CA 1
ATOM 574 C C . SER A 1 75 ? -0.360 0.271 9.001 1.00 96.75 75 SER A C 1
ATOM 576 O O . SER A 1 75 ? -0.154 0.560 7.819 1.00 96.75 75 SER A O 1
ATOM 578 N N . ILE A 1 76 ? 0.068 -0.890 9.518 1.00 97.69 76 ILE A N 1
ATOM 579 C CA . ILE A 1 76 ? 0.763 -1.925 8.737 1.00 97.69 76 ILE A CA 1
ATOM 580 C C . ILE A 1 76 ? -0.188 -2.612 7.748 1.00 97.69 76 ILE A C 1
ATOM 582 O O . ILE A 1 76 ? 0.228 -2.946 6.639 1.00 97.69 76 ILE A O 1
ATOM 586 N N . GLN A 1 77 ? -1.467 -2.763 8.095 1.00 98.31 77 GLN A N 1
ATOM 587 C CA . GLN A 1 77 ? -2.493 -3.273 7.184 1.00 98.31 77 GLN A CA 1
ATOM 588 C C . GLN A 1 77 ? -2.688 -2.335 5.991 1.00 98.31 77 GLN A C 1
ATOM 590 O O . GLN A 1 77 ? -2.692 -2.794 4.851 1.00 98.31 77 GLN A O 1
ATOM 595 N N . SER A 1 78 ? -2.760 -1.022 6.226 1.00 97.38 78 SER A N 1
ATOM 596 C CA . SER A 1 78 ? -2.836 -0.022 5.150 1.00 97.38 78 SER A CA 1
ATOM 597 C C . SER A 1 78 ? -1.625 -0.098 4.214 1.00 97.38 78 SER A C 1
ATOM 599 O O . SER A 1 78 ? -1.778 -0.085 2.991 1.00 97.38 78 SER A O 1
ATOM 601 N N . LEU A 1 79 ? -0.417 -0.272 4.762 1.00 98.19 79 LEU A N 1
ATOM 602 C CA . LEU A 1 79 ? 0.785 -0.495 3.952 1.00 98.19 79 LEU A CA 1
ATOM 603 C C . LEU A 1 79 ? 0.716 -1.810 3.153 1.00 98.19 79 LEU A C 1
ATOM 605 O O . LEU A 1 79 ? 1.099 -1.845 1.981 1.00 98.19 79 LEU A O 1
ATOM 609 N N . ALA A 1 80 ? 0.208 -2.885 3.758 1.00 98.44 80 ALA A N 1
ATOM 610 C CA . ALA A 1 80 ? 0.030 -4.174 3.093 1.00 98.44 80 ALA A CA 1
ATOM 611 C C . ALA A 1 80 ? -0.988 -4.093 1.942 1.00 98.44 80 ALA A C 1
ATOM 613 O O . ALA A 1 80 ? -0.751 -4.660 0.875 1.00 98.44 80 ALA A O 1
ATOM 614 N N . ILE A 1 81 ? -2.075 -3.336 2.117 1.00 98.50 81 ILE A N 1
ATOM 615 C CA . ILE A 1 81 ? -3.058 -3.050 1.064 1.00 98.50 81 ILE A CA 1
ATOM 616 C C . ILE A 1 81 ? -2.399 -2.290 -0.085 1.00 98.50 81 ILE A C 1
ATOM 618 O O . ILE A 1 81 ? -2.526 -2.705 -1.236 1.00 98.50 81 ILE A O 1
ATOM 622 N N . PHE A 1 82 ? -1.640 -1.227 0.203 1.00 98.62 82 PHE A N 1
ATOM 623 C CA . PHE A 1 82 ? -0.902 -0.497 -0.832 1.00 98.62 82 PHE A CA 1
ATOM 624 C C . PHE A 1 82 ? 0.033 -1.424 -1.624 1.00 98.62 82 PHE A C 1
ATOM 626 O O . PHE A 1 82 ? 0.044 -1.397 -2.858 1.00 98.62 82 PHE A O 1
ATOM 633 N N . GLN A 1 83 ? 0.780 -2.286 -0.927 1.00 98.19 83 GLN A N 1
ATOM 634 C CA . GLN A 1 83 ? 1.656 -3.268 -1.563 1.00 98.19 83 GLN A CA 1
ATOM 635 C C . GLN A 1 83 ? 0.861 -4.250 -2.432 1.00 98.19 83 GLN A C 1
ATOM 637 O O . GLN A 1 83 ? 1.283 -4.548 -3.551 1.00 98.19 83 GLN A O 1
ATOM 642 N N . ARG A 1 84 ? -0.292 -4.736 -1.955 1.00 98.38 84 ARG A N 1
ATOM 643 C CA . ARG A 1 84 ? -1.163 -5.638 -2.717 1.00 98.38 84 ARG A CA 1
ATOM 644 C C . ARG A 1 84 ? -1.661 -4.985 -4.007 1.00 98.38 84 ARG A C 1
ATOM 646 O O . ARG A 1 84 ? -1.533 -5.587 -5.071 1.00 98.38 84 ARG A O 1
ATOM 653 N N . LEU A 1 85 ? -2.139 -3.745 -3.923 1.00 98.56 85 LEU A N 1
ATOM 654 C CA . LEU A 1 85 ? -2.576 -2.958 -5.079 1.00 98.56 85 LEU A CA 1
ATOM 655 C C . LEU A 1 85 ? -1.429 -2.730 -6.075 1.00 98.56 85 LEU A C 1
ATOM 657 O O . LEU A 1 85 ? -1.594 -2.932 -7.279 1.00 98.56 85 LEU A O 1
ATOM 661 N N . CYS A 1 86 ? -0.229 -2.406 -5.587 1.00 98.06 86 CYS A N 1
ATOM 662 C CA . CYS A 1 86 ? 0.953 -2.301 -6.440 1.00 98.06 86 CYS A CA 1
ATOM 663 C C . CYS A 1 86 ? 1.286 -3.615 -7.158 1.00 98.06 86 CYS A C 1
ATOM 665 O O . CYS A 1 86 ? 1.662 -3.587 -8.328 1.00 98.06 86 CYS A O 1
ATOM 667 N N . VAL A 1 87 ? 1.165 -4.765 -6.490 1.00 96.94 87 VAL A N 1
ATOM 668 C CA . VAL A 1 87 ? 1.412 -6.075 -7.113 1.00 96.94 87 VAL A CA 1
ATOM 669 C C . VAL A 1 87 ? 0.401 -6.356 -8.218 1.00 96.94 87 VAL A C 1
ATOM 671 O O . VAL A 1 87 ? 0.802 -6.677 -9.341 1.00 96.94 87 VAL A O 1
ATOM 674 N N . ASP A 1 88 ? -0.884 -6.180 -7.929 1.00 96.62 88 ASP A N 1
ATOM 675 C CA . ASP A 1 88 ? -1.962 -6.477 -8.874 1.00 96.62 88 ASP A CA 1
ATOM 676 C C . ASP A 1 88 ? -1.911 -5.545 -10.100 1.00 96.62 88 ASP A C 1
ATOM 678 O O . ASP A 1 88 ? -2.119 -5.984 -11.236 1.00 96.62 88 ASP A O 1
ATOM 682 N N . ALA A 1 89 ? -1.567 -4.268 -9.903 1.00 95.44 89 ALA A N 1
ATOM 683 C CA . ALA A 1 89 ? -1.523 -3.274 -10.971 1.00 95.44 89 ALA A CA 1
ATOM 684 C C . ALA A 1 89 ? -0.179 -3.212 -11.719 1.00 95.44 89 ALA A C 1
ATOM 686 O O . ALA A 1 89 ? -0.170 -3.075 -12.948 1.00 95.44 89 ALA A O 1
ATOM 687 N N . LEU A 1 90 ? 0.951 -3.323 -11.019 1.00 94.12 90 LEU A N 1
ATOM 688 C CA . LEU A 1 90 ? 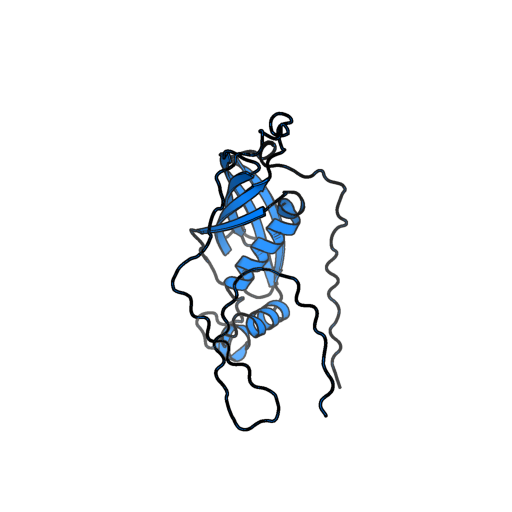2.281 -3.002 -11.553 1.00 94.12 90 LEU A CA 1
ATOM 689 C C . LEU A 1 90 ? 3.266 -4.164 -11.423 1.00 94.12 90 LEU A C 1
ATOM 691 O O . LEU A 1 90 ? 3.784 -4.642 -12.431 1.00 94.12 90 LEU A O 1
ATOM 695 N N . PHE A 1 91 ? 3.546 -4.626 -10.202 1.00 94.44 91 PHE A N 1
ATOM 696 C CA . PHE A 1 91 ? 4.723 -5.466 -9.945 1.00 94.44 91 PHE A CA 1
ATOM 697 C C . PHE A 1 91 ? 4.579 -6.902 -10.433 1.00 94.44 91 PHE A C 1
ATOM 699 O O . PHE A 1 91 ? 5.591 -7.531 -10.712 1.00 94.44 9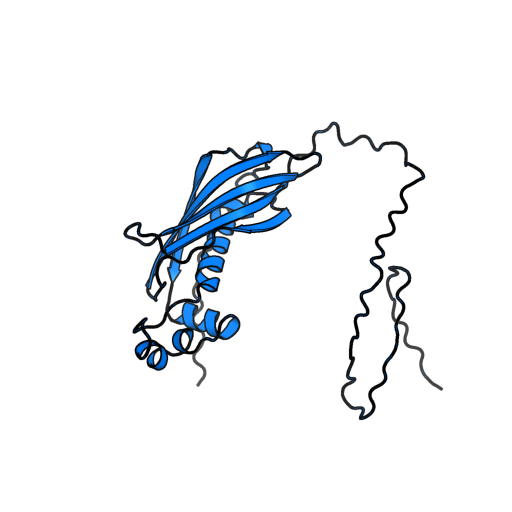1 PHE A O 1
ATOM 706 N N . SER A 1 92 ? 3.361 -7.405 -10.636 1.00 92.81 92 SER A N 1
ATOM 707 C CA . SER A 1 92 ? 3.141 -8.669 -11.358 1.00 92.81 92 SER A CA 1
ATOM 708 C C . SER A 1 92 ? 3.593 -8.609 -12.826 1.00 92.81 92 SER A C 1
ATOM 710 O O . SER A 1 92 ? 3.854 -9.644 -13.438 1.00 92.81 92 SER A O 1
ATOM 712 N N . ARG A 1 93 ? 3.717 -7.400 -13.393 1.00 92.00 93 ARG A N 1
ATOM 713 C CA . ARG A 1 93 ? 4.137 -7.143 -14.779 1.00 92.00 93 ARG A CA 1
ATOM 714 C C . ARG A 1 93 ? 5.560 -6.603 -14.889 1.00 92.00 93 ARG A C 1
ATOM 716 O O . ARG A 1 93 ? 6.061 -6.449 -16.002 1.00 92.00 93 ARG A O 1
ATOM 723 N N . TRP A 1 94 ? 6.211 -6.285 -13.776 1.00 93.75 94 TRP A N 1
ATOM 724 C CA . TRP A 1 94 ? 7.596 -5.822 -13.753 1.00 93.75 94 TRP A CA 1
ATOM 725 C C . TRP A 1 94 ? 8.466 -6.959 -13.217 1.00 93.75 94 TRP A C 1
ATOM 727 O O . TRP A 1 94 ? 8.092 -7.584 -12.229 1.00 93.75 94 TRP A O 1
ATOM 737 N N . PRO A 1 95 ? 9.637 -7.245 -13.804 1.00 93.62 95 PRO A N 1
ATOM 738 C CA . PRO A 1 95 ? 10.563 -8.237 -13.268 1.00 93.62 95 PRO A CA 1
ATOM 739 C C . PRO A 1 95 ? 11.283 -7.674 -12.025 1.00 93.62 95 PRO A C 1
ATOM 741 O O . PRO A 1 95 ? 12.496 -7.436 -12.040 1.00 93.62 95 PRO A O 1
ATOM 744 N N . VAL A 1 96 ? 10.515 -7.402 -10.963 1.00 94.38 96 VAL A N 1
ATOM 745 C CA . VAL A 1 96 ? 10.988 -6.883 -9.675 1.00 94.38 96 VAL A CA 1
ATOM 746 C C . VAL A 1 96 ? 11.850 -7.945 -9.006 1.00 94.38 96 VAL A C 1
ATOM 748 O O . VAL A 1 96 ? 11.422 -9.079 -8.816 1.00 94.38 96 VAL A O 1
ATOM 751 N N . GLN A 1 97 ? 13.074 -7.570 -8.652 1.00 94.25 97 GLN A N 1
ATOM 752 C CA . GLN A 1 97 ? 14.043 -8.468 -8.027 1.00 94.25 97 GLN A CA 1
ATOM 753 C C . GLN A 1 97 ? 13.991 -8.367 -6.502 1.00 94.25 97 GLN A C 1
ATOM 755 O O . GLN A 1 97 ? 14.038 -9.377 -5.808 1.00 94.25 97 GLN A O 1
ATOM 760 N N . ALA A 1 98 ? 13.897 -7.143 -5.976 1.00 93.69 98 ALA A N 1
ATOM 761 C CA . ALA A 1 98 ? 13.823 -6.891 -4.542 1.00 93.69 98 ALA A CA 1
ATOM 762 C C . ALA A 1 98 ? 13.346 -5.464 -4.244 1.00 93.69 98 ALA A C 1
ATOM 764 O O . ALA A 1 98 ? 13.600 -4.538 -5.017 1.00 93.69 98 ALA A O 1
ATOM 765 N N . GLY A 1 99 ? 12.727 -5.275 -3.078 1.00 95.19 99 GLY A N 1
ATOM 766 C CA . GLY A 1 99 ? 12.587 -3.957 -2.463 1.00 95.19 99 GLY A CA 1
ATOM 767 C C . GLY A 1 99 ? 13.891 -3.552 -1.777 1.00 95.19 99 GLY A C 1
ATOM 768 O O . GLY A 1 99 ? 14.477 -4.345 -1.043 1.00 95.19 99 GLY A O 1
ATOM 769 N N . ARG A 1 100 ? 14.358 -2.326 -2.017 1.00 96.69 100 ARG A N 1
ATOM 770 C CA . ARG A 1 100 ? 15.530 -1.755 -1.337 1.00 96.69 100 ARG A CA 1
ATOM 771 C C . ARG A 1 100 ? 15.139 -1.084 -0.023 1.00 96.69 100 ARG A C 1
ATOM 773 O O . ARG A 1 100 ? 15.888 -1.158 0.945 1.00 96.69 100 ARG A O 1
ATOM 780 N N . GLY A 1 101 ? 13.988 -0.420 0.004 1.00 96.25 101 GLY A N 1
ATOM 781 C CA . GLY A 1 101 ? 13.483 0.231 1.206 1.00 96.25 101 GLY A CA 1
ATOM 782 C C . GLY A 1 101 ? 12.272 1.114 0.941 1.00 96.25 101 GLY A C 1
ATOM 783 O O . GLY A 1 101 ? 11.937 1.407 -0.208 1.00 96.25 101 GLY A O 1
ATOM 784 N N . MET A 1 102 ? 11.646 1.544 2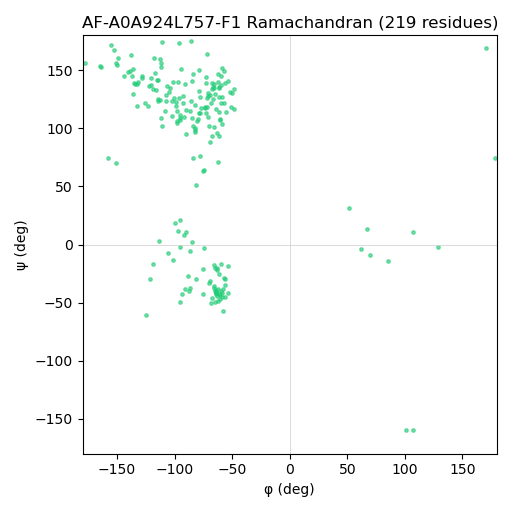.032 1.00 97.56 102 MET A N 1
ATOM 785 C CA . MET A 1 102 ? 10.568 2.528 2.050 1.00 97.56 102 MET A CA 1
ATOM 786 C C . MET A 1 102 ? 10.993 3.723 2.907 1.00 97.56 102 MET A C 1
ATOM 788 O O . MET A 1 102 ? 11.705 3.560 3.899 1.00 97.56 102 MET A O 1
ATOM 792 N N . ARG A 1 103 ? 10.598 4.926 2.498 1.00 97.56 103 ARG A N 1
ATOM 793 C CA . ARG A 1 103 ? 10.934 6.210 3.129 1.00 97.56 103 ARG A CA 1
ATOM 794 C C . ARG A 1 103 ? 9.693 7.096 3.152 1.00 97.56 103 ARG A C 1
ATOM 796 O O . ARG A 1 103 ? 8.744 6.837 2.418 1.00 97.56 103 ARG A O 1
ATOM 803 N N . ASP A 1 104 ? 9.708 8.132 3.984 1.00 97.75 104 ASP A N 1
ATOM 804 C CA . ASP A 1 104 ? 8.628 9.125 4.087 1.00 97.75 104 ASP A CA 1
ATOM 805 C C . ASP A 1 104 ? 7.224 8.514 4.271 1.00 97.75 104 ASP A C 1
ATOM 807 O O . ASP A 1 104 ? 6.232 9.076 3.810 1.00 97.75 104 ASP A O 1
ATOM 811 N N . LEU A 1 105 ? 7.139 7.356 4.937 1.00 98.31 105 LEU A N 1
ATOM 812 C CA . LEU A 1 105 ? 5.870 6.704 5.238 1.00 98.31 105 LEU A CA 1
ATOM 813 C C . LEU A 1 105 ? 5.100 7.545 6.258 1.00 98.31 105 LEU A C 1
ATOM 815 O O . LEU A 1 105 ? 5.590 7.805 7.359 1.00 98.31 105 LEU A O 1
ATOM 819 N N . ARG A 1 106 ? 3.896 7.969 5.882 1.00 98.44 106 ARG A N 1
ATOM 820 C CA . ARG A 1 106 ? 2.993 8.760 6.719 1.00 98.44 106 ARG A CA 1
ATOM 821 C C . ARG A 1 106 ? 1.598 8.160 6.695 1.00 98.44 106 ARG A C 1
ATOM 823 O O . ARG A 1 106 ? 1.115 7.764 5.636 1.00 98.44 106 ARG A O 1
ATOM 830 N N . PHE A 1 107 ? 0.959 8.157 7.857 1.00 98.00 107 PHE A N 1
ATOM 831 C CA . PHE A 1 107 ? -0.442 7.797 8.050 1.00 98.00 107 PHE A CA 1
ATOM 832 C C . PHE A 1 107 ? -1.174 9.077 8.442 1.00 98.00 107 PHE A C 1
ATOM 834 O O . PHE A 1 107 ? -0.907 9.637 9.504 1.00 98.00 107 PHE A O 1
ATOM 841 N N . HIS A 1 108 ? -1.994 9.596 7.533 1.00 97.94 108 HIS A N 1
ATOM 842 C CA . HIS A 1 108 ? -2.565 10.944 7.641 1.00 97.94 108 HIS A CA 1
ATOM 843 C C . HIS A 1 108 ? -3.882 10.958 8.415 1.00 97.94 108 HIS A C 1
ATOM 845 O O . HIS A 1 108 ? -4.205 11.956 9.049 1.00 97.94 108 HIS A O 1
ATOM 851 N N . GLN A 1 109 ? -4.610 9.844 8.393 1.00 96.12 109 GLN A N 1
ATOM 852 C CA . GLN A 1 109 ? -5.838 9.636 9.153 1.00 96.12 109 GLN A CA 1
ATOM 853 C C . GLN A 1 109 ? -6.007 8.146 9.490 1.00 96.12 109 GLN A C 1
ATOM 855 O O . GLN A 1 109 ? -5.439 7.298 8.788 1.00 96.12 109 GLN A O 1
ATOM 860 N N . PRO A 1 110 ? -6.763 7.809 10.551 1.00 96.56 110 PRO A N 1
ATOM 861 C CA . PRO A 1 110 ? -7.144 6.432 10.828 1.00 96.56 110 PRO A CA 1
ATOM 862 C C . PRO A 1 110 ? -7.939 5.845 9.659 1.00 96.56 110 PRO A C 1
ATOM 864 O O . PRO A 1 110 ? -8.719 6.541 9.014 1.00 96.56 110 PRO A O 1
ATOM 867 N N . VAL A 1 111 ? -7.746 4.556 9.397 1.00 97.44 111 VAL A N 1
ATOM 868 C CA . VAL A 1 111 ? -8.565 3.808 8.441 1.00 97.44 111 VAL A CA 1
ATOM 869 C C . VAL A 1 111 ? -9.550 2.974 9.243 1.00 97.44 111 VAL A C 1
ATOM 871 O O . VAL A 1 111 ? -9.121 2.190 10.082 1.00 97.44 111 VAL A O 1
ATOM 874 N N . VAL A 1 112 ? -10.844 3.132 8.990 1.00 96.75 112 VAL A N 1
ATOM 875 C CA . VAL A 1 112 ? -11.921 2.401 9.672 1.00 96.75 112 VAL A CA 1
ATOM 876 C C . VAL A 1 112 ? -12.613 1.425 8.722 1.00 96.75 112 VAL A C 1
ATOM 878 O O . VAL A 1 112 ? -12.313 1.370 7.523 1.00 96.75 112 VAL A O 1
ATOM 881 N N . ALA A 1 113 ? -13.524 0.619 9.262 1.00 95.44 113 ALA A N 1
ATOM 882 C CA . ALA A 1 113 ? -14.334 -0.293 8.468 1.00 95.44 113 ALA A CA 1
ATOM 883 C C . ALA A 1 113 ? -15.162 0.452 7.406 1.00 95.44 113 ALA A C 1
ATOM 885 O O . ALA A 1 113 ? -15.492 1.626 7.543 1.00 95.44 113 ALA A O 1
ATOM 886 N N . ASP A 1 114 ? -15.463 -0.238 6.308 1.00 94.88 114 ASP A N 1
ATOM 887 C CA . ASP A 1 114 ? -16.183 0.257 5.132 1.00 94.88 114 ASP A CA 1
ATOM 888 C C . ASP A 1 114 ? -15.523 1.405 4.355 1.00 94.88 114 ASP A C 1
ATOM 890 O O . ASP A 1 114 ? -15.984 1.741 3.256 1.00 94.88 114 ASP A O 1
ATOM 894 N N . MET A 1 115 ? -14.393 1.941 4.828 1.00 95.75 115 MET A N 1
ATOM 895 C CA . MET A 1 115 ? -13.587 2.865 4.038 1.00 95.75 115 MET A CA 1
ATOM 896 C C . MET A 1 115 ? -13.084 2.190 2.764 1.00 95.75 115 MET A C 1
ATOM 898 O O . MET A 1 115 ? -12.563 1.069 2.759 1.00 95.75 115 MET A O 1
ATOM 902 N N . ARG A 1 116 ? -13.210 2.924 1.657 1.00 97.56 116 ARG A N 1
ATOM 903 C CA . ARG A 1 116 ? -12.620 2.568 0.371 1.00 97.56 116 ARG A CA 1
ATOM 904 C C . ARG A 1 116 ? -11.317 3.338 0.202 1.00 97.56 116 ARG A C 1
ATOM 906 O O . ARG A 1 116 ? -11.330 4.560 0.094 1.00 97.56 116 ARG A O 1
ATOM 913 N N . LEU A 1 117 ? -10.212 2.605 0.157 1.00 98.38 117 LEU A N 1
ATOM 914 C CA . LEU A 1 117 ? -8.882 3.127 -0.127 1.00 98.38 117 LEU A CA 1
ATOM 915 C C . LEU A 1 117 ? -8.612 3.005 -1.623 1.00 98.38 117 LEU A C 1
ATOM 917 O O . LEU A 1 117 ? -8.765 1.925 -2.190 1.00 98.38 117 LEU A O 1
ATOM 921 N N . ILE A 1 118 ? -8.212 4.092 -2.266 1.00 98.69 118 ILE A N 1
ATOM 922 C CA . ILE A 1 118 ? -7.881 4.164 -3.689 1.00 98.69 118 ILE A CA 1
ATOM 923 C C . ILE A 1 118 ? -6.385 4.429 -3.791 1.00 98.69 118 ILE A C 1
ATOM 925 O O . ILE A 1 118 ? -5.875 5.369 -3.187 1.00 98.69 118 ILE A O 1
ATOM 929 N N . GLY A 1 119 ? -5.669 3.574 -4.514 1.00 98.56 119 GLY A N 1
ATOM 930 C CA . GLY A 1 119 ? -4.222 3.663 -4.607 1.00 98.56 119 GLY A CA 1
ATOM 931 C C . GLY A 1 119 ? -3.756 4.386 -5.859 1.00 98.56 119 GLY A C 1
ATOM 932 O O . GLY A 1 119 ? -4.242 4.114 -6.960 1.00 98.56 119 GLY A O 1
ATOM 933 N N . ARG A 1 120 ? -2.726 5.217 -5.698 1.00 98.50 120 ARG A N 1
ATOM 934 C CA . ARG A 1 120 ? -1.966 5.821 -6.797 1.00 98.50 120 ARG A CA 1
ATOM 935 C C . ARG A 1 120 ? -0.478 5.581 -6.594 1.00 98.50 120 ARG A C 1
ATOM 937 O O . ARG A 1 120 ? 0.019 5.607 -5.468 1.00 98.50 120 ARG A O 1
ATOM 944 N N . ALA A 1 121 ? 0.243 5.357 -7.685 1.00 98.31 121 ALA A N 1
ATOM 945 C CA . ALA A 1 121 ? 1.695 5.222 -7.673 1.00 98.31 121 ALA A CA 1
ATOM 946 C C . ALA A 1 121 ? 2.315 5.981 -8.845 1.00 98.31 121 ALA A C 1
ATOM 948 O O . ALA A 1 121 ? 1.759 6.004 -9.941 1.00 98.31 121 ALA A O 1
ATOM 949 N N . ARG A 1 122 ? 3.491 6.570 -8.638 1.00 98.50 122 ARG A N 1
ATOM 950 C CA . ARG A 1 122 ? 4.226 7.329 -9.653 1.00 98.50 122 ARG A CA 1
ATOM 951 C C . ARG A 1 122 ? 5.695 6.954 -9.631 1.00 98.50 122 ARG A C 1
ATOM 953 O O . ARG A 1 122 ? 6.270 6.837 -8.556 1.00 98.50 122 ARG A O 1
ATOM 960 N N . ILE A 1 123 ? 6.314 6.814 -10.803 1.00 98.31 123 ILE A N 1
ATOM 961 C CA . ILE A 1 123 ? 7.777 6.714 -10.896 1.00 98.31 123 ILE A CA 1
ATOM 962 C C . ILE A 1 123 ? 8.369 8.110 -10.747 1.00 98.31 123 ILE A C 1
ATOM 964 O O . ILE A 1 123 ? 8.208 8.969 -11.614 1.00 98.31 123 ILE A O 1
ATOM 968 N N . ASP A 1 124 ? 9.084 8.317 -9.651 1.00 98.25 124 ASP A N 1
ATOM 969 C CA . ASP A 1 124 ? 9.787 9.558 -9.352 1.00 98.25 124 ASP A CA 1
ATOM 970 C C . ASP A 1 124 ? 11.063 9.691 -10.180 1.00 98.25 124 ASP A C 1
ATOM 972 O O . ASP A 1 124 ? 11.371 10.775 -10.671 1.00 98.25 124 ASP A O 1
ATOM 976 N N . GLN A 1 125 ? 11.804 8.588 -10.307 1.00 97.94 125 GLN A N 1
ATOM 977 C CA . GLN A 1 125 ? 13.118 8.534 -10.939 1.00 97.94 125 GLN A CA 1
ATOM 978 C C . GLN A 1 125 ? 13.495 7.080 -11.253 1.00 97.94 125 GLN A C 1
ATOM 980 O O . GLN A 1 125 ? 13.085 6.152 -10.553 1.00 97.94 125 GLN A O 1
ATOM 985 N N . ILE A 1 126 ? 14.324 6.889 -12.279 1.00 97.38 126 ILE A N 1
ATOM 986 C CA . ILE A 1 126 ? 14.955 5.609 -12.609 1.00 97.38 126 ILE A CA 1
ATOM 987 C C . ILE A 1 126 ? 16.468 5.826 -12.621 1.00 97.38 126 ILE A C 1
ATOM 989 O O . ILE A 1 126 ? 16.982 6.630 -13.396 1.00 97.38 126 ILE A O 1
ATOM 993 N N . GLU A 1 127 ? 17.186 5.115 -11.759 1.00 95.44 127 GLU A N 1
ATOM 994 C CA . GLU A 1 127 ? 18.645 5.078 -11.743 1.00 95.44 127 GLU A CA 1
ATOM 995 C C . GLU A 1 127 ? 19.133 3.826 -12.475 1.00 95.44 127 GLU A C 1
ATOM 997 O O . GLU A 1 127 ? 19.060 2.699 -11.967 1.00 95.44 127 GLU A O 1
ATOM 1002 N N . HIS A 1 128 ? 19.657 4.019 -13.682 1.00 89.94 128 HIS A N 1
ATOM 1003 C CA . HIS A 1 128 ? 20.298 2.945 -14.430 1.00 89.94 128 HIS A CA 1
ATOM 1004 C C . HIS A 1 128 ? 21.633 2.578 -13.783 1.00 89.94 128 HIS A C 1
ATOM 1006 O O . HIS A 1 128 ? 22.485 3.435 -13.540 1.00 89.94 128 HIS A O 1
ATOM 1012 N N . ARG A 1 129 ? 21.832 1.288 -13.509 1.00 80.94 129 ARG A N 1
ATOM 1013 C CA . ARG A 1 129 ? 23.077 0.765 -12.937 1.00 80.94 129 ARG A CA 1
ATOM 1014 C C . ARG A 1 129 ? 23.788 -0.106 -13.967 1.00 80.94 129 ARG A C 1
ATOM 1016 O O . ARG A 1 129 ? 23.172 -0.607 -14.902 1.00 80.94 129 ARG A O 1
ATOM 1023 N N . ARG A 1 130 ? 25.097 -0.308 -13.784 1.00 69.69 130 ARG A N 1
ATOM 1024 C CA . ARG A 1 130 ? 25.819 -1.350 -14.528 1.00 69.69 130 ARG A CA 1
ATOM 1025 C C . ARG A 1 130 ? 25.287 -2.721 -14.102 1.00 69.69 130 ARG A C 1
ATOM 1027 O O . ARG A 1 130 ? 25.133 -2.966 -12.906 1.00 69.69 130 ARG A O 1
ATOM 1034 N N . GLY A 1 131 ? 25.037 -3.594 -15.073 1.00 81.81 131 GLY A N 1
ATOM 1035 C CA . GLY A 1 131 ? 24.473 -4.927 -14.862 1.00 81.81 131 GLY A CA 1
ATOM 1036 C C . GLY A 1 131 ? 23.017 -5.037 -15.317 1.00 81.81 131 GLY A C 1
ATOM 1037 O O . GLY A 1 131 ? 22.532 -4.246 -16.123 1.00 81.81 131 GLY A O 1
ATOM 1038 N N . ASN A 1 132 ? 22.318 -6.042 -14.796 1.00 89.88 132 ASN A N 1
ATOM 1039 C CA . ASN A 1 132 ? 20.988 -6.453 -15.248 1.00 89.88 132 ASN A CA 1
ATOM 1040 C C . ASN A 1 132 ? 19.829 -5.837 -14.439 1.00 89.88 132 ASN A C 1
ATOM 1042 O O . ASN A 1 132 ? 18.736 -6.405 -14.417 1.00 89.88 132 ASN A O 1
ATOM 1046 N N . MET A 1 133 ? 20.051 -4.723 -13.731 1.00 92.69 133 MET A N 1
ATOM 1047 C CA . MET A 1 133 ? 19.036 -4.083 -12.886 1.00 92.69 133 MET A CA 1
ATOM 1048 C C . MET A 1 133 ? 19.143 -2.558 -12.901 1.00 92.69 133 MET A C 1
ATOM 1050 O O . MET A 1 133 ? 20.239 -2.000 -12.882 1.00 92.69 133 MET A O 1
ATOM 1054 N N . SER A 1 134 ? 17.996 -1.887 -12.827 1.00 95.94 134 SER A N 1
ATOM 1055 C CA . SER A 1 134 ? 17.891 -0.466 -12.471 1.00 95.94 134 SER A CA 1
ATOM 1056 C C . SER A 1 134 ? 17.212 -0.316 -11.110 1.00 95.94 134 SER A C 1
ATOM 1058 O O . SER A 1 134 ? 16.429 -1.179 -10.701 1.00 95.94 134 SER A O 1
ATOM 1060 N N . LEU A 1 135 ? 17.518 0.769 -10.401 1.00 97.00 135 LEU A N 1
ATOM 1061 C CA . LEU A 1 135 ? 16.791 1.157 -9.195 1.00 97.00 135 LEU A CA 1
ATOM 1062 C C . LEU A 1 135 ? 15.667 2.118 -9.596 1.00 97.00 135 LEU A C 1
ATOM 1064 O O . LEU A 1 135 ? 15.919 3.144 -10.222 1.00 97.00 135 LEU A O 1
ATOM 1068 N N . VAL A 1 136 ? 14.428 1.764 -9.274 1.00 97.75 136 VAL A N 1
ATOM 1069 C CA . VAL A 1 136 ? 13.234 2.559 -9.577 1.00 97.75 136 VAL A CA 1
ATOM 1070 C C . VAL A 1 136 ? 12.722 3.165 -8.279 1.00 97.75 136 VAL A C 1
ATOM 1072 O O . VAL A 1 136 ? 12.447 2.441 -7.321 1.00 97.75 136 VAL A O 1
ATOM 1075 N N . HIS A 1 137 ? 12.598 4.488 -8.265 1.00 98.25 137 HIS A N 1
ATOM 1076 C CA . HIS A 1 137 ? 12.042 5.257 -7.158 1.00 98.25 137 HIS A CA 1
ATOM 1077 C C . HIS A 1 137 ? 10.569 5.530 -7.435 1.00 98.25 137 HIS A C 1
ATOM 1079 O O . HIS A 1 137 ? 10.222 6.059 -8.493 1.00 98.25 137 HIS A O 1
ATOM 1085 N N . LEU A 1 138 ? 9.710 5.167 -6.492 1.00 98.19 138 LEU A N 1
ATOM 1086 C CA . LEU A 1 138 ? 8.265 5.309 -6.577 1.00 98.19 138 LEU A CA 1
ATOM 1087 C C . LEU A 1 138 ? 7.759 6.183 -5.433 1.00 98.19 138 LEU A C 1
ATOM 1089 O O . LEU A 1 138 ? 8.143 5.961 -4.286 1.00 98.19 138 LEU A O 1
ATOM 1093 N N . SER A 1 139 ? 6.834 7.092 -5.718 1.00 98.62 139 SER A N 1
ATOM 1094 C CA . SER A 1 139 ? 5.952 7.673 -4.705 1.00 98.62 139 SER A CA 1
ATOM 1095 C C . SER A 1 139 ? 4.591 7.001 -4.788 1.00 98.62 139 SER A C 1
ATOM 1097 O O . SER A 1 139 ? 4.093 6.766 -5.891 1.00 98.62 139 SER A O 1
ATOM 1099 N N . GLY A 1 140 ? 3.982 6.720 -3.646 1.00 98.50 140 GLY A N 1
ATOM 1100 C CA . GLY A 1 140 ? 2.669 6.104 -3.570 1.00 98.50 140 GLY A CA 1
ATOM 1101 C C . GLY A 1 140 ? 1.783 6.761 -2.532 1.00 98.50 140 GLY A C 1
ATOM 1102 O O . GLY A 1 140 ? 2.270 7.264 -1.518 1.00 98.50 140 GLY A O 1
ATOM 1103 N N . GLU A 1 141 ? 0.483 6.715 -2.782 1.00 98.38 141 GLU A N 1
ATOM 1104 C CA . GLU A 1 141 ? -0.537 7.149 -1.839 1.00 98.38 141 GLU A CA 1
ATOM 1105 C C . GLU A 1 141 ? -1.738 6.208 -1.856 1.00 98.38 141 GLU A C 1
ATOM 1107 O O . GLU A 1 141 ? -2.075 5.605 -2.879 1.00 98.38 141 GLU A O 1
ATOM 1112 N N . LEU A 1 142 ? -2.371 6.094 -0.693 1.00 98.75 142 LEU A N 1
ATOM 1113 C CA . LEU A 1 142 ? -3.753 5.663 -0.567 1.00 98.75 142 LEU A CA 1
ATOM 1114 C C . LEU A 1 142 ? -4.567 6.894 -0.194 1.00 98.75 142 LEU A C 1
ATOM 1116 O O . LEU A 1 142 ? -4.230 7.577 0.776 1.00 98.75 142 LEU A O 1
ATOM 1120 N N . VAL A 1 143 ? -5.634 7.139 -0.940 1.00 98.44 143 VAL A N 1
ATOM 1121 C CA . VAL A 1 143 ? -6.615 8.196 -0.679 1.00 98.44 143 VAL A CA 1
ATOM 1122 C C . VAL A 1 143 ? -7.985 7.583 -0.415 1.00 98.44 143 VAL A C 1
ATOM 1124 O O . VAL A 1 143 ? -8.242 6.426 -0.756 1.00 98.44 143 VAL A O 1
ATOM 1127 N N . THR A 1 144 ? -8.864 8.340 0.218 1.00 97.00 144 THR A N 1
ATOM 1128 C CA . THR A 1 144 ? -10.260 7.972 0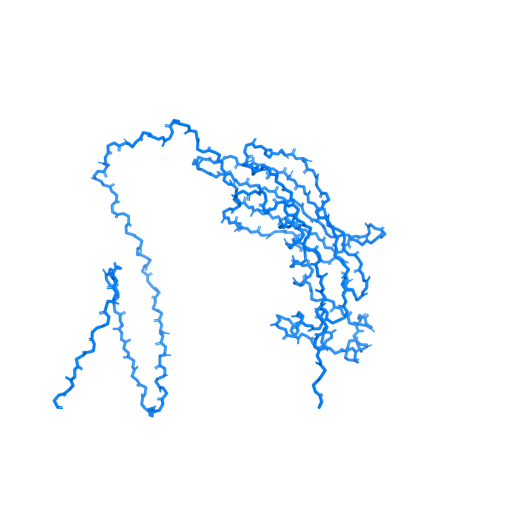.462 1.00 97.00 144 THR A CA 1
ATOM 1129 C C . THR A 1 144 ? -11.146 8.336 -0.735 1.00 97.00 144 THR A C 1
ATOM 1131 O O . THR A 1 144 ? -10.690 8.927 -1.713 1.00 97.00 144 THR A O 1
ATOM 1134 N N . SER A 1 145 ? -12.432 7.970 -0.697 1.00 95.38 145 SER A N 1
ATOM 1135 C CA . SER A 1 145 ? -13.382 8.260 -1.789 1.00 95.38 145 SER A CA 1
ATOM 1136 C C . SER A 1 145 ? -13.583 9.756 -2.072 1.00 95.38 145 SER A C 1
ATOM 1138 O O . SER A 1 145 ? -13.965 10.112 -3.183 1.00 95.38 145 SER A O 1
ATOM 1140 N N . ASP A 1 146 ? -13.349 10.617 -1.084 1.00 95.69 146 ASP A N 1
ATOM 1141 C CA . ASP A 1 146 ? -13.358 12.084 -1.173 1.00 95.69 146 ASP A CA 1
ATOM 1142 C C . ASP A 1 146 ? -11.981 12.677 -1.532 1.00 95.69 146 ASP A C 1
ATOM 1144 O O . ASP A 1 146 ? -11.800 13.887 -1.457 1.00 95.69 146 ASP A O 1
ATOM 1148 N N . ASP A 1 147 ? -11.021 11.838 -1.939 1.00 95.88 147 ASP A N 1
ATOM 1149 C CA . ASP A 1 147 ? -9.647 12.208 -2.320 1.00 95.88 147 ASP A CA 1
ATOM 1150 C C . ASP A 1 147 ? -8.779 12.747 -1.164 1.00 95.88 147 ASP A C 1
ATOM 1152 O O . ASP A 1 147 ? -7.681 13.261 -1.383 1.00 95.88 147 ASP A O 1
ATOM 1156 N N . SER A 1 148 ? -9.225 12.580 0.085 1.00 96.94 148 SER A N 1
ATOM 1157 C CA . SER A 1 148 ? -8.420 12.899 1.266 1.00 96.94 148 SER A CA 1
ATOM 1158 C C . SER A 1 148 ? -7.298 11.862 1.454 1.00 96.94 148 SER A C 1
ATOM 1160 O O . SER A 1 148 ? -7.515 10.657 1.286 1.00 96.94 148 SER A O 1
ATOM 1162 N N . PRO A 1 149 ? -6.071 12.269 1.824 1.00 97.00 149 PRO A N 1
ATOM 1163 C CA . PRO A 1 149 ? -4.961 11.334 1.964 1.00 97.00 149 PRO A CA 1
ATOM 1164 C C . PRO A 1 149 ? -5.175 10.413 3.171 1.00 97.00 149 PRO A C 1
ATOM 1166 O O . PRO A 1 149 ? -5.420 10.882 4.279 1.00 97.00 149 PRO A O 1
ATOM 1169 N N . ALA A 1 150 ? -5.056 9.099 2.979 1.00 97.94 150 ALA A N 1
ATOM 1170 C CA . ALA A 1 150 ? -5.049 8.108 4.060 1.00 97.94 150 ALA A CA 1
ATOM 1171 C C . ALA A 1 150 ? -3.612 7.756 4.467 1.00 97.94 150 ALA A C 1
ATOM 1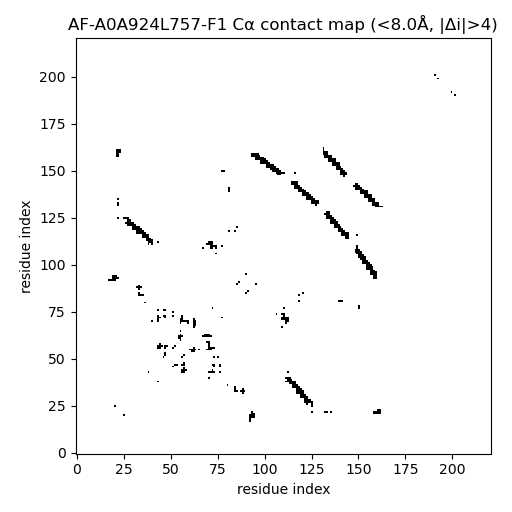173 O O . ALA A 1 150 ? -3.238 7.832 5.638 1.00 97.94 150 ALA A O 1
ATOM 1174 N N . SER A 1 151 ? -2.762 7.441 3.488 1.00 98.44 151 SER A N 1
ATOM 1175 C CA . SER A 1 151 ? -1.333 7.208 3.716 1.00 98.44 151 SER A CA 1
ATOM 1176 C C . SER A 1 151 ? -0.506 7.587 2.496 1.00 98.44 151 SER A C 1
ATOM 1178 O O . SER A 1 151 ? -1.004 7.528 1.375 1.00 98.44 151 SER A O 1
ATOM 1180 N N . SER A 1 152 ? 0.761 7.932 2.701 1.00 98.62 152 SER A N 1
ATOM 1181 C CA . SER A 1 152 ? 1.715 8.195 1.618 1.00 98.62 152 SER A CA 1
ATOM 1182 C C . SER A 1 152 ? 3.074 7.591 1.931 1.00 98.62 152 SER A C 1
ATOM 1184 O O . SER A 1 152 ? 3.461 7.548 3.098 1.00 98.62 152 SER A O 1
ATOM 1186 N N . LEU A 1 153 ? 3.824 7.187 0.908 1.00 98.75 153 LEU A N 1
ATOM 1187 C CA . LEU A 1 153 ? 5.194 6.700 1.062 1.00 98.75 153 LEU A CA 1
ATOM 1188 C C . LEU A 1 153 ? 6.041 6.919 -0.192 1.00 98.75 153 LEU A C 1
ATOM 1190 O O . LEU A 1 153 ? 5.537 7.163 -1.289 1.00 98.75 153 LEU A O 1
ATOM 1194 N N . ARG A 1 154 ? 7.350 6.741 -0.028 1.00 98.69 154 ARG A N 1
ATOM 1195 C CA . ARG A 1 154 ? 8.290 6.500 -1.120 1.00 98.69 154 ARG A CA 1
ATOM 1196 C C . ARG A 1 154 ? 8.874 5.105 -1.006 1.00 98.69 154 ARG A C 1
ATOM 1198 O O . ARG A 1 154 ? 9.182 4.651 0.093 1.00 98.69 154 ARG A O 1
ATOM 1205 N N . MET A 1 155 ? 9.062 4.437 -2.131 1.00 98.00 155 MET A N 1
ATOM 1206 C CA . MET A 1 155 ? 9.602 3.088 -2.202 1.00 98.00 155 MET A CA 1
ATOM 1207 C C . MET A 1 155 ? 10.662 2.996 -3.288 1.00 98.00 155 MET A C 1
ATOM 1209 O O . MET A 1 155 ? 10.486 3.504 -4.390 1.00 98.00 155 MET A O 1
ATOM 1213 N N . ASP A 1 156 ? 11.743 2.292 -2.983 1.00 97.94 156 ASP A N 1
ATOM 1214 C CA . ASP A 1 156 ? 12.819 2.039 -3.926 1.00 97.94 156 ASP A CA 1
ATOM 1215 C C . ASP A 1 156 ? 12.864 0.536 -4.230 1.00 97.94 156 ASP A C 1
ATOM 1217 O O . ASP A 1 156 ? 13.001 -0.277 -3.311 1.00 97.94 156 ASP A O 1
ATOM 1221 N N . ILE A 1 157 ? 12.764 0.155 -5.504 1.00 97.38 157 ILE A N 1
ATOM 1222 C CA . ILE A 1 157 ? 12.756 -1.252 -5.934 1.00 97.38 157 ILE A CA 1
ATOM 1223 C C . ILE A 1 157 ? 13.780 -1.513 -7.037 1.00 97.38 157 ILE A C 1
ATOM 1225 O O . ILE A 1 157 ? 14.011 -0.677 -7.910 1.00 97.38 157 ILE A O 1
ATOM 1229 N N . TYR A 1 158 ? 14.384 -2.697 -7.024 1.00 96.81 158 TYR A N 1
ATOM 1230 C CA . TYR A 1 158 ? 15.217 -3.169 -8.123 1.00 96.81 158 TYR A CA 1
ATOM 1231 C C . TYR A 1 158 ? 14.348 -3.838 -9.183 1.00 96.81 158 TYR A C 1
ATOM 1233 O O . TYR A 1 158 ? 13.646 -4.807 -8.888 1.00 96.81 158 TYR A O 1
ATOM 1241 N N . VAL A 1 159 ? 14.427 -3.347 -10.418 1.00 96.44 159 VAL A N 1
ATOM 1242 C CA . VAL A 1 159 ? 13.726 -3.915 -11.576 1.00 96.44 159 VAL A CA 1
ATOM 1243 C C . VAL A 1 159 ? 14.752 -4.361 -12.605 1.00 96.44 159 VAL A C 1
ATOM 1245 O O . VAL A 1 159 ? 15.702 -3.632 -12.902 1.00 96.44 159 VAL A O 1
ATOM 1248 N N . GLN A 1 160 ? 14.574 -5.568 -13.136 1.00 94.56 160 GLN A N 1
ATOM 1249 C CA . GLN A 1 160 ? 15.483 -6.130 -14.128 1.00 94.56 160 GLN A CA 1
ATOM 1250 C C . GLN A 1 160 ? 15.502 -5.287 -15.418 1.00 94.56 160 GLN A C 1
ATOM 1252 O O . GLN A 1 160 ? 14.455 -4.846 -15.899 1.00 94.56 160 GLN A O 1
ATOM 1257 N N . THR A 1 161 ? 16.686 -5.104 -15.999 1.00 91.62 161 THR A N 1
ATOM 1258 C CA . THR A 1 161 ? 16.880 -4.615 -17.375 1.00 91.62 161 THR A CA 1
ATOM 1259 C C . THR A 1 161 ? 17.034 -5.804 -18.321 1.00 91.62 161 THR A C 1
ATOM 1261 O O . THR A 1 161 ? 17.520 -6.868 -17.914 1.00 91.62 161 THR A O 1
ATOM 1264 N N . ARG A 1 162 ? 16.643 -5.678 -19.595 1.00 84.31 162 ARG A N 1
ATOM 1265 C CA . ARG A 1 162 ? 17.006 -6.727 -20.564 1.00 84.31 162 ARG A CA 1
ATOM 1266 C C . ARG A 1 162 ? 18.524 -6.820 -20.667 1.00 84.31 162 ARG A C 1
ATOM 1268 O O . ARG A 1 162 ? 19.212 -5.808 -20.783 1.00 84.31 162 ARG A O 1
ATOM 1275 N N . ALA A 1 163 ? 19.040 -8.048 -20.671 1.00 66.50 163 ALA A N 1
ATOM 1276 C CA . ALA A 1 163 ? 20.426 -8.281 -21.039 1.00 66.50 163 ALA A CA 1
ATOM 1277 C C . ALA A 1 163 ? 20.645 -7.723 -22.451 1.00 66.50 163 ALA A C 1
ATOM 1279 O O . ALA A 1 163 ? 19.964 -8.128 -23.397 1.00 66.50 163 ALA A O 1
ATOM 1280 N N . THR A 1 164 ? 21.578 -6.789 -22.601 1.00 55.28 164 THR A N 1
ATOM 1281 C CA . THR A 1 164 ? 22.066 -6.426 -23.926 1.00 55.28 164 THR A CA 1
ATOM 1282 C C . THR A 1 164 ? 22.828 -7.633 -24.468 1.00 55.28 164 THR A C 1
ATOM 1284 O O . THR A 1 164 ? 23.632 -8.245 -23.770 1.00 55.28 164 THR A O 1
ATOM 1287 N N . THR A 1 165 ? 22.585 -8.010 -25.724 1.00 48.59 165 THR A N 1
ATOM 1288 C CA . THR A 1 165 ? 23.233 -9.162 -26.385 1.00 48.59 165 THR A CA 1
ATOM 1289 C C . THR A 1 165 ? 24.773 -9.110 -26.320 1.00 48.59 165 THR A C 1
ATOM 1291 O O . THR A 1 165 ? 25.433 -10.136 -26.450 1.00 48.59 165 THR A O 1
ATOM 1294 N N . SER A 1 166 ? 25.346 -7.934 -26.045 1.00 48.19 166 SER A N 1
ATOM 1295 C CA . SER A 1 166 ? 26.772 -7.692 -25.795 1.00 48.19 166 SER A CA 1
ATOM 1296 C C . SER A 1 166 ? 27.332 -8.349 -24.524 1.00 48.19 166 SER A C 1
ATOM 1298 O O . SER A 1 166 ? 28.546 -8.513 -24.438 1.00 48.19 166 SER A O 1
ATOM 1300 N N . ASP A 1 167 ? 26.500 -8.719 -23.548 1.00 49.69 167 ASP A N 1
ATOM 1301 C CA . ASP A 1 167 ? 26.948 -9.235 -22.239 1.00 49.69 167 ASP A CA 1
ATOM 1302 C C . ASP A 1 167 ? 27.060 -10.777 -22.208 1.00 49.69 167 ASP A C 1
ATOM 1304 O O . ASP A 1 167 ? 27.262 -11.401 -21.170 1.00 49.69 167 ASP A O 1
ATOM 1308 N N . ARG A 1 168 ? 26.914 -11.422 -23.376 1.00 44.44 168 ARG A N 1
ATOM 1309 C CA . ARG A 1 168 ? 26.975 -12.883 -23.561 1.00 44.44 168 ARG A CA 1
ATOM 1310 C C . ARG A 1 168 ? 28.315 -13.401 -24.087 1.00 44.44 168 ARG A C 1
ATOM 1312 O O . ARG A 1 168 ? 28.366 -14.534 -24.564 1.00 44.44 168 ARG A O 1
ATOM 1319 N N . THR A 1 169 ? 29.393 -12.627 -23.991 1.00 41.81 169 THR A N 1
ATOM 1320 C CA . THR A 1 169 ? 30.737 -13.180 -24.211 1.00 41.81 169 THR A CA 1
ATOM 1321 C C . THR A 1 169 ? 31.278 -13.623 -22.856 1.00 41.81 169 THR A C 1
ATOM 1323 O O . THR A 1 169 ? 31.564 -12.756 -22.031 1.00 41.81 169 THR A O 1
ATOM 1326 N N . PRO A 1 170 ? 31.419 -14.932 -22.570 1.00 43.44 170 PRO A N 1
ATOM 1327 C CA . PRO A 1 170 ? 32.169 -15.349 -21.398 1.00 43.44 170 PRO A CA 1
ATOM 13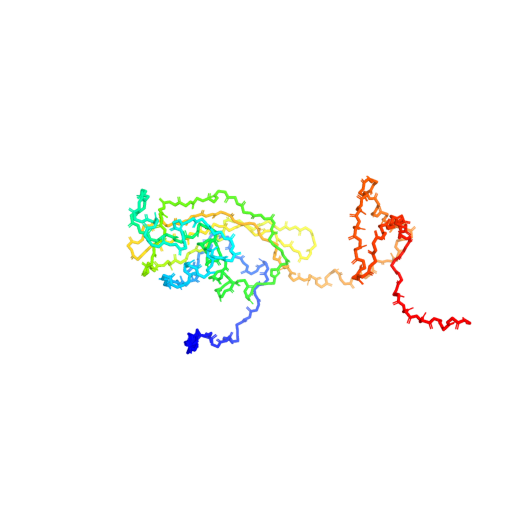28 C C . PRO A 1 170 ? 33.597 -14.838 -21.598 1.00 43.44 170 PRO A C 1
ATOM 1330 O O . PRO A 1 170 ? 34.282 -15.260 -22.531 1.00 43.44 170 PRO A O 1
ATOM 1333 N N . GLY A 1 171 ? 34.036 -13.899 -20.761 1.00 51.31 171 GLY A N 1
ATOM 1334 C CA . GLY A 1 171 ? 35.460 -13.602 -20.657 1.00 51.31 171 GLY A CA 1
ATOM 1335 C C . GLY A 1 171 ? 36.210 -14.889 -20.287 1.00 51.31 171 GLY A C 1
ATOM 1336 O O . GLY A 1 171 ? 35.625 -15.756 -19.625 1.00 51.31 171 GLY A O 1
ATOM 1337 N N . PRO A 1 172 ? 37.476 -15.060 -20.712 1.00 47.03 172 PRO A N 1
ATOM 1338 C CA . PRO A 1 172 ? 38.264 -16.206 -20.275 1.00 47.03 172 PRO A CA 1
ATOM 1339 C C . PRO A 1 172 ? 38.251 -16.259 -18.740 1.00 47.03 172 PRO A C 1
ATOM 1341 O O . PRO A 1 172 ? 38.291 -15.199 -18.109 1.00 47.03 172 PRO A O 1
ATOM 1344 N N . PRO A 1 173 ? 38.156 -17.452 -18.125 1.00 40.97 173 PRO A N 1
ATOM 1345 C CA . PRO A 1 173 ? 38.056 -17.566 -16.677 1.00 40.97 173 PRO A CA 1
ATOM 1346 C C . PRO A 1 173 ? 39.241 -16.848 -16.027 1.00 40.97 173 PRO A C 1
ATOM 1348 O O . PRO A 1 173 ? 40.393 -17.252 -16.191 1.00 40.97 173 PRO A O 1
ATOM 1351 N N . SER A 1 174 ? 38.963 -15.761 -15.307 1.00 41.16 174 SER A N 1
ATOM 1352 C CA . SER A 1 174 ? 39.973 -15.054 -14.530 1.00 41.16 174 SER A CA 1
ATOM 1353 C C . SER A 1 174 ? 40.351 -15.929 -13.341 1.00 41.16 174 SER A C 1
ATOM 1355 O O . SER A 1 174 ? 39.560 -16.129 -12.417 1.00 41.16 174 SER A O 1
ATOM 1357 N N . ALA A 1 175 ? 41.564 -16.469 -13.369 1.00 51.38 175 ALA A N 1
ATOM 1358 C CA . ALA A 1 175 ? 42.140 -17.244 -12.283 1.00 51.38 175 ALA A CA 1
ATOM 1359 C C . ALA A 1 175 ? 42.585 -16.329 -11.131 1.00 51.38 175 ALA A C 1
ATOM 1361 O O . ALA A 1 175 ? 43.773 -16.251 -10.859 1.00 51.38 175 ALA A O 1
ATOM 1362 N N . THR A 1 176 ? 41.646 -15.624 -10.491 1.00 48.53 176 THR A N 1
ATOM 1363 C CA . THR A 1 176 ? 41.828 -14.910 -9.211 1.00 48.53 176 THR A CA 1
ATOM 1364 C C . THR A 1 176 ? 40.535 -14.192 -8.819 1.00 48.53 176 THR A C 1
ATOM 1366 O O . THR A 1 176 ? 40.444 -12.976 -8.903 1.00 48.53 176 THR A O 1
ATOM 1369 N N . ASP A 1 177 ? 39.523 -14.933 -8.364 1.00 36.66 177 ASP A N 1
ATOM 1370 C CA . ASP A 1 177 ? 38.581 -14.395 -7.371 1.00 36.66 177 ASP A CA 1
ATOM 1371 C C . ASP A 1 177 ? 37.878 -15.531 -6.614 1.00 36.66 177 ASP A C 1
ATOM 1373 O O . ASP A 1 177 ? 36.716 -15.872 -6.836 1.00 36.66 177 ASP A O 1
ATOM 1377 N N . THR A 1 178 ? 38.605 -16.178 -5.705 1.00 37.81 178 THR A N 1
ATOM 1378 C CA . THR A 1 178 ? 37.963 -16.909 -4.609 1.00 37.81 178 THR A CA 1
ATOM 1379 C C . THR A 1 178 ? 37.531 -15.890 -3.559 1.00 37.81 178 THR A C 1
ATOM 1381 O O . THR A 1 178 ? 38.185 -15.732 -2.526 1.00 37.81 178 THR A O 1
ATOM 1384 N N . GLY A 1 179 ? 36.439 -15.182 -3.846 1.00 31.92 179 GLY A N 1
ATOM 1385 C CA . GLY A 1 179 ? 35.772 -14.274 -2.922 1.00 31.92 179 GLY A CA 1
ATOM 1386 C C . GLY A 1 179 ? 35.263 -15.028 -1.694 1.00 31.92 179 GLY A C 1
ATOM 1387 O O . GLY A 1 179 ? 34.170 -15.596 -1.676 1.00 31.92 179 GLY A O 1
ATOM 1388 N N . HIS A 1 180 ? 36.087 -15.045 -0.652 1.00 34.84 180 HIS A N 1
ATOM 1389 C CA . HIS A 1 180 ? 35.745 -15.481 0.693 1.00 34.84 180 HIS A CA 1
ATOM 1390 C C . HIS A 1 180 ? 34.708 -14.527 1.311 1.00 34.84 180 HIS A C 1
ATOM 1392 O O . HIS A 1 180 ? 35.059 -13.483 1.853 1.00 34.84 180 HIS A O 1
ATOM 1398 N N . TRP A 1 181 ? 33.428 -14.906 1.327 1.00 28.03 181 TRP A N 1
ATOM 1399 C CA . TRP A 1 181 ? 32.447 -14.292 2.230 1.00 28.03 181 TRP A CA 1
ATOM 1400 C C . TRP A 1 181 ? 32.510 -14.967 3.602 1.00 28.03 181 TRP A C 1
ATOM 1402 O O . TRP A 1 181 ? 31.647 -15.758 3.974 1.00 28.03 181 TRP A O 1
ATOM 1412 N N . THR A 1 182 ? 33.546 -14.663 4.378 1.00 32.97 182 THR A N 1
ATOM 1413 C CA . THR A 1 182 ? 33.559 -14.949 5.819 1.00 32.97 182 THR A CA 1
ATOM 1414 C C . THR A 1 182 ? 33.496 -13.631 6.572 1.00 32.97 182 THR A C 1
ATOM 1416 O O . THR A 1 182 ? 34.509 -12.953 6.705 1.00 32.97 182 THR A O 1
ATOM 1419 N N . ARG A 1 183 ? 32.316 -13.265 7.087 1.00 32.47 183 ARG A N 1
ATOM 1420 C CA . ARG A 1 183 ? 32.228 -12.283 8.179 1.00 32.47 183 ARG A CA 1
ATOM 1421 C C . ARG A 1 183 ? 32.744 -12.974 9.448 1.00 32.47 183 ARG A C 1
ATOM 1423 O O . ARG A 1 183 ? 32.140 -13.970 9.852 1.00 32.47 183 ARG A O 1
ATOM 1430 N N . PRO A 1 184 ? 33.824 -12.509 10.093 1.00 29.41 184 PRO A N 1
ATOM 1431 C CA . PRO A 1 184 ? 34.190 -13.007 11.411 1.00 29.41 184 PRO A CA 1
ATOM 1432 C C . PRO A 1 184 ? 33.170 -12.468 12.423 1.00 29.41 184 PRO A C 1
ATOM 1434 O O . PRO A 1 184 ? 32.959 -11.260 12.483 1.00 29.41 184 PRO A O 1
ATOM 1437 N N . GLY A 1 185 ? 32.536 -13.345 13.209 1.00 36.50 185 GLY A N 1
ATOM 1438 C CA . GLY A 1 185 ? 31.891 -12.934 14.465 1.00 36.50 185 GLY A CA 1
ATOM 1439 C C . GLY A 1 185 ? 30.437 -13.338 14.724 1.00 36.50 185 GLY A C 1
ATOM 1440 O O . GLY A 1 185 ? 29.963 -13.061 15.819 1.00 36.50 185 GLY A O 1
ATOM 1441 N N . LEU A 1 186 ? 29.718 -14.014 13.818 1.00 31.98 186 LEU A N 1
ATOM 1442 C CA . LEU A 1 186 ? 28.371 -14.500 14.157 1.00 31.98 186 LEU A CA 1
ATOM 1443 C C . LEU A 1 186 ? 28.433 -15.913 14.759 1.00 31.98 186 LEU A C 1
ATOM 1445 O O . LEU A 1 186 ? 28.463 -16.913 14.044 1.00 31.98 186 LEU A O 1
ATOM 1449 N N . ILE A 1 187 ? 28.452 -15.997 16.089 1.00 33.22 187 ILE A N 1
ATOM 1450 C CA . ILE A 1 187 ? 28.146 -17.238 16.808 1.00 33.22 187 ILE A CA 1
ATOM 1451 C C . ILE A 1 187 ? 26.621 -17.326 16.892 1.00 33.22 187 ILE A C 1
ATOM 1453 O O . ILE A 1 187 ? 26.006 -16.699 17.749 1.00 33.22 187 ILE A O 1
ATOM 1457 N N . ALA A 1 188 ? 25.996 -18.089 15.996 1.00 31.17 188 ALA A N 1
ATOM 1458 C CA . ALA A 1 188 ? 24.605 -18.487 16.176 1.00 31.17 188 ALA A CA 1
ATOM 1459 C C . ALA A 1 188 ? 24.562 -19.658 17.170 1.00 31.17 188 ALA A C 1
ATOM 1461 O O . ALA A 1 188 ? 24.988 -20.770 16.856 1.00 31.17 188 ALA A O 1
ATOM 1462 N N . ALA A 1 189 ? 24.080 -19.406 18.386 1.00 29.08 189 ALA A N 1
ATOM 1463 C CA . ALA A 1 189 ? 23.722 -20.461 19.322 1.00 29.08 189 ALA A CA 1
ATOM 1464 C C . ALA A 1 189 ? 22.326 -20.979 18.947 1.00 29.08 189 ALA A C 1
ATOM 1466 O O . ALA A 1 189 ? 21.330 -20.295 19.158 1.00 29.08 189 ALA A O 1
ATOM 1467 N N . VAL A 1 190 ? 22.252 -22.175 18.363 1.00 30.33 190 VAL A N 1
ATOM 1468 C CA . VAL A 1 190 ? 20.980 -22.875 18.153 1.00 30.33 190 VAL A CA 1
ATOM 1469 C C . VAL A 1 190 ? 20.791 -23.843 19.315 1.00 30.33 190 VAL A C 1
ATOM 1471 O O . VAL A 1 190 ? 21.526 -24.822 19.444 1.00 30.33 190 VAL A O 1
ATOM 1474 N N . THR A 1 191 ? 19.815 -23.574 20.177 1.00 29.48 191 THR A N 1
ATOM 1475 C CA . THR A 1 191 ? 19.400 -24.515 21.219 1.00 29.48 191 THR A CA 1
ATOM 1476 C C . THR A 1 191 ? 18.412 -25.505 20.609 1.00 29.48 191 THR A C 1
ATOM 1478 O O . THR A 1 191 ? 17.243 -25.188 20.414 1.00 29.48 191 THR A O 1
ATOM 1481 N N . LEU A 1 192 ? 18.873 -26.715 20.292 1.00 33.91 192 LEU A N 1
ATOM 1482 C CA . LEU A 1 192 ? 17.982 -27.817 19.931 1.00 33.91 192 LEU A CA 1
ATOM 1483 C C . LEU A 1 192 ? 17.547 -28.533 21.207 1.00 33.91 192 LEU A C 1
ATOM 1485 O O . LEU A 1 192 ? 18.364 -29.138 21.900 1.00 33.91 192 LEU A O 1
ATOM 1489 N N . ARG A 1 193 ? 16.250 -28.478 21.512 1.00 30.55 193 ARG A N 1
ATOM 1490 C CA . ARG A 1 193 ? 15.643 -29.308 22.552 1.00 30.55 193 ARG A CA 1
ATOM 1491 C C . ARG A 1 193 ? 15.065 -30.548 21.876 1.00 30.55 193 ARG A C 1
ATOM 1493 O O . ARG A 1 193 ? 14.064 -30.460 21.173 1.00 30.55 193 ARG A O 1
ATOM 1500 N N . ALA A 1 194 ? 15.712 -31.697 22.053 1.00 38.06 194 ALA A N 1
ATOM 1501 C CA . ALA A 1 194 ? 15.102 -32.972 21.698 1.00 38.06 194 ALA A CA 1
ATOM 1502 C C . ALA A 1 194 ? 13.887 -33.202 22.611 1.00 38.06 194 ALA A C 1
ATOM 1504 O O . ALA A 1 194 ? 13.985 -33.058 23.832 1.00 38.06 194 ALA A O 1
ATOM 1505 N N . ILE A 1 195 ? 12.740 -33.534 22.023 1.00 33.38 195 ILE A N 1
ATOM 1506 C CA . ILE A 1 195 ? 11.529 -33.873 22.773 1.00 33.38 195 ILE A CA 1
ATOM 1507 C C . ILE A 1 195 ? 11.824 -35.151 23.577 1.00 33.38 195 ILE A C 1
ATOM 1509 O O . ILE A 1 195 ? 12.102 -36.193 22.990 1.00 33.38 195 ILE A O 1
ATOM 1513 N N . GLY A 1 196 ? 11.794 -35.054 24.914 1.00 43.91 196 GLY A N 1
ATOM 1514 C CA . GLY A 1 196 ? 11.849 -36.206 25.827 1.00 43.91 196 GLY A CA 1
ATOM 1515 C C . GLY A 1 196 ? 13.147 -36.457 26.615 1.00 43.91 196 GLY A C 1
ATOM 1516 O O . GLY A 1 196 ? 13.241 -37.509 27.237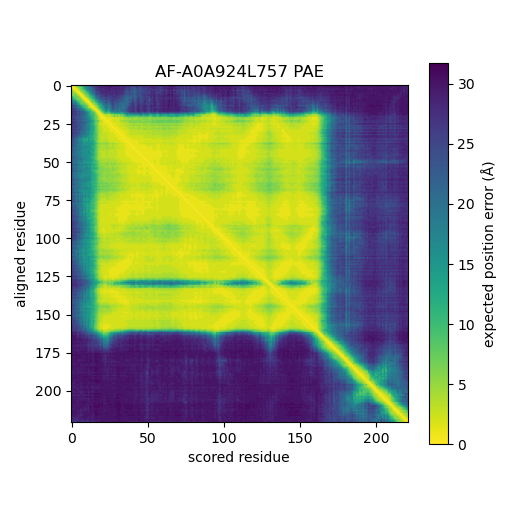 1.00 43.91 196 GLY A O 1
ATOM 1517 N N . SER A 1 197 ? 14.129 -35.544 26.650 1.00 37.84 197 SER A N 1
ATOM 1518 C CA . SER A 1 197 ? 15.346 -35.705 27.482 1.00 37.84 197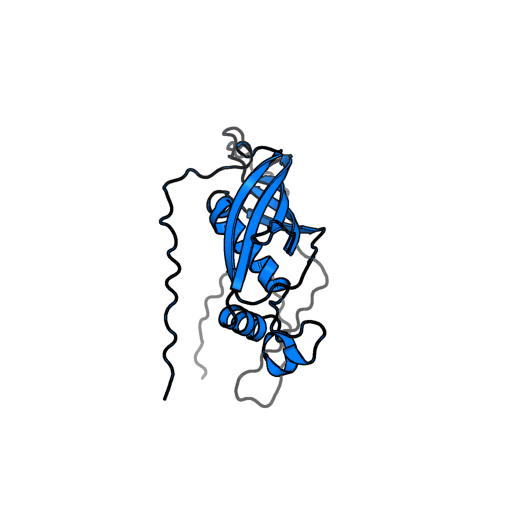 SER A CA 1
ATOM 1519 C C . SER A 1 197 ? 15.540 -34.550 28.483 1.00 37.84 197 SER A C 1
ATOM 1521 O O . SER A 1 197 ? 15.382 -33.393 28.088 1.00 37.84 197 SER A O 1
ATOM 1523 N N . PRO A 1 198 ? 15.911 -34.809 29.757 1.00 36.31 198 PRO A N 1
ATOM 1524 C CA . PRO A 1 198 ? 16.100 -33.763 30.766 1.00 36.31 198 PRO A CA 1
ATOM 1525 C C . PRO A 1 198 ? 17.491 -33.099 30.751 1.00 36.31 198 PRO A C 1
ATOM 1527 O O . PRO A 1 198 ? 17.741 -32.221 31.574 1.00 36.31 198 PRO A O 1
ATOM 1530 N N . SER A 1 199 ? 18.400 -33.460 29.836 1.00 41.53 199 SER A N 1
ATOM 1531 C CA . SER A 1 199 ? 19.746 -32.867 29.755 1.00 41.53 199 SER A CA 1
ATOM 1532 C C . SER A 1 199 ? 19.983 -32.069 28.464 1.00 41.53 199 SER A C 1
ATOM 1534 O O . SER A 1 199 ? 19.836 -32.568 27.349 1.00 41.53 199 SER A O 1
ATOM 1536 N N . THR A 1 200 ? 20.383 -30.803 28.627 1.00 36.53 200 THR A N 1
ATOM 1537 C CA . THR A 1 200 ? 20.803 -29.898 27.544 1.00 36.53 200 THR A CA 1
ATOM 1538 C C . THR A 1 200 ? 22.264 -30.173 27.185 1.00 36.53 200 THR A C 1
ATOM 1540 O O . THR A 1 200 ? 23.141 -29.999 28.028 1.00 36.53 200 THR A O 1
ATOM 1543 N N . GLN A 1 201 ? 22.556 -30.553 25.938 1.00 39.09 201 GLN A N 1
ATOM 1544 C CA . GLN A 1 201 ? 23.928 -30.560 25.414 1.00 39.09 201 GLN A CA 1
ATOM 1545 C C . GLN A 1 201 ? 24.147 -29.379 24.465 1.00 39.09 201 GLN A C 1
ATOM 1547 O O . GLN A 1 201 ? 23.363 -29.148 23.547 1.00 39.09 201 GLN A O 1
ATOM 1552 N N . VAL A 1 202 ? 25.244 -28.646 24.672 1.00 35.81 202 VAL A N 1
ATOM 1553 C CA . VAL A 1 202 ? 25.704 -27.579 23.776 1.00 35.81 202 VAL A CA 1
ATOM 1554 C C . VAL A 1 202 ? 26.743 -28.170 22.827 1.00 35.81 202 VAL A C 1
ATOM 1556 O O . VAL A 1 202 ? 27.857 -28.481 23.244 1.00 35.81 202 VAL A O 1
ATOM 1559 N N . ALA A 1 203 ? 26.400 -28.321 21.548 1.00 38.22 203 ALA A N 1
ATOM 1560 C CA . ALA A 1 203 ? 27.349 -28.726 20.512 1.00 38.22 203 ALA A CA 1
ATOM 1561 C C . ALA A 1 203 ? 27.811 -27.503 19.707 1.00 38.22 203 ALA A C 1
ATOM 1563 O O . ALA A 1 203 ? 26.997 -26.761 19.159 1.00 38.22 203 ALA A O 1
ATOM 1564 N N . LYS A 1 204 ? 29.130 -27.297 19.606 1.00 32.44 204 LYS A N 1
ATOM 1565 C CA . LYS A 1 204 ? 29.725 -26.309 18.694 1.00 32.44 204 LYS A CA 1
ATOM 1566 C C . LYS A 1 204 ? 29.890 -26.955 17.319 1.00 32.44 204 LYS A C 1
ATOM 1568 O O . LYS A 1 204 ? 30.747 -27.817 17.150 1.00 32.44 204 LYS A O 1
ATOM 1573 N N . ILE A 1 205 ? 29.089 -26.542 16.341 1.00 38.38 205 ILE A N 1
ATOM 1574 C CA . ILE A 1 205 ? 29.196 -27.029 14.960 1.00 38.38 205 ILE A CA 1
ATOM 1575 C C . ILE A 1 205 ? 29.972 -26.000 14.135 1.00 38.38 205 ILE A C 1
ATOM 1577 O O . ILE A 1 205 ? 29.584 -24.836 14.051 1.00 38.38 205 ILE A O 1
ATOM 1581 N N . ARG A 1 206 ? 31.077 -26.431 13.518 1.00 32.22 206 ARG A N 1
ATOM 1582 C CA . ARG A 1 206 ? 31.858 -25.634 12.564 1.00 32.22 206 ARG A CA 1
ATOM 1583 C C . ARG A 1 206 ? 31.516 -26.104 11.151 1.00 32.22 206 ARG A C 1
ATOM 1585 O O . ARG A 1 206 ? 31.872 -27.216 10.779 1.00 32.22 206 ARG A O 1
ATOM 1592 N N . ILE A 1 207 ? 30.821 -25.274 10.376 1.00 35.03 207 ILE A N 1
ATOM 1593 C CA . ILE A 1 207 ? 30.438 -25.582 8.989 1.00 35.03 207 ILE A CA 1
ATOM 1594 C C . ILE A 1 207 ? 31.551 -25.079 8.061 1.00 35.03 207 ILE A C 1
ATOM 1596 O O . ILE A 1 207 ? 31.817 -23.880 8.023 1.00 35.03 207 ILE A O 1
ATOM 1600 N N . THR A 1 208 ? 32.229 -25.978 7.342 1.00 33.03 208 THR A N 1
ATOM 1601 C CA . THR A 1 208 ? 33.412 -25.639 6.522 1.00 33.03 208 THR A CA 1
ATOM 1602 C C . THR A 1 208 ? 33.244 -25.787 5.006 1.00 33.03 208 THR A C 1
ATOM 1604 O O . THR A 1 208 ? 34.219 -25.522 4.311 1.00 33.03 208 THR A O 1
ATOM 1607 N N . ARG A 1 209 ? 32.061 -26.144 4.468 1.00 35.22 209 ARG A N 1
ATOM 1608 C CA . ARG A 1 209 ? 31.677 -26.035 3.030 1.00 35.22 209 ARG A CA 1
ATOM 1609 C C . ARG A 1 209 ? 30.224 -26.500 2.795 1.00 35.22 209 ARG A C 1
ATOM 1611 O O . ARG A 1 209 ? 29.739 -27.303 3.592 1.00 35.22 209 ARG A O 1
ATOM 1618 N N . PRO A 1 210 ? 29.531 -26.049 1.725 1.00 36.62 210 PRO A N 1
ATOM 1619 C CA . PRO A 1 210 ? 28.196 -26.532 1.395 1.00 36.62 210 PRO A CA 1
ATOM 1620 C C . PRO A 1 210 ? 28.324 -27.855 0.633 1.00 36.62 210 PRO A C 1
ATOM 1622 O O . PRO A 1 210 ? 28.544 -27.870 -0.573 1.00 36.62 210 PRO A O 1
ATOM 1625 N N . SER A 1 211 ? 28.200 -28.973 1.339 1.00 33.53 211 SER A N 1
ATOM 1626 C CA . SER A 1 211 ? 27.982 -30.278 0.714 1.00 33.53 211 SER A CA 1
ATOM 1627 C C . SER A 1 211 ? 26.623 -30.795 1.158 1.00 33.53 211 SER A C 1
ATOM 1629 O O . SER A 1 211 ? 26.295 -30.751 2.343 1.00 33.53 211 SER A O 1
ATOM 1631 N N . VAL A 1 212 ? 25.839 -31.274 0.193 1.00 32.16 212 VAL A N 1
ATOM 1632 C CA . VAL A 1 212 ? 24.571 -31.980 0.400 1.00 32.16 212 VAL A CA 1
ATOM 1633 C C . VAL A 1 212 ? 24.769 -33.063 1.465 1.00 32.16 212 VAL A C 1
ATOM 1635 O O . VAL A 1 212 ? 25.558 -33.988 1.280 1.00 32.16 212 VAL A O 1
ATOM 1638 N N . VAL A 1 213 ? 24.068 -32.942 2.594 1.00 33.19 213 VAL A N 1
ATOM 1639 C CA . VAL A 1 213 ? 24.095 -33.950 3.658 1.00 33.19 213 VAL A CA 1
ATOM 1640 C C . VAL A 1 213 ? 23.127 -35.065 3.274 1.00 33.19 213 VAL A C 1
ATOM 1642 O O . VAL A 1 213 ? 21.919 -34.941 3.458 1.00 33.19 213 VAL A O 1
ATOM 1645 N N . GLN A 1 214 ? 23.648 -36.172 2.742 1.00 29.77 214 GLN A N 1
ATOM 1646 C CA . GLN A 1 214 ? 22.914 -37.438 2.734 1.00 29.77 214 GLN A CA 1
ATOM 1647 C C . GLN A 1 214 ? 23.019 -38.080 4.123 1.00 29.77 214 GLN A C 1
ATOM 1649 O O . GLN A 1 214 ? 24.092 -38.499 4.556 1.00 29.77 214 GLN A O 1
ATOM 1654 N N . LEU A 1 215 ? 21.887 -38.165 4.822 1.00 30.36 215 LEU A N 1
ATOM 1655 C CA . LEU A 1 215 ? 21.755 -38.902 6.076 1.00 30.36 215 LEU A CA 1
ATOM 1656 C C . LEU A 1 215 ? 21.779 -40.411 5.791 1.00 30.36 215 LEU A C 1
ATOM 1658 O O . LEU A 1 215 ? 20.844 -40.953 5.207 1.00 30.36 215 LEU A O 1
ATOM 1662 N N . ARG A 1 216 ? 22.827 -41.110 6.240 1.00 30.33 216 ARG A N 1
ATOM 1663 C CA . ARG A 1 216 ? 22.785 -42.565 6.453 1.00 30.33 216 ARG A CA 1
ATOM 1664 C C . ARG A 1 216 ? 22.781 -42.841 7.951 1.00 30.33 216 ARG A C 1
ATOM 1666 O O . ARG A 1 216 ? 23.761 -42.558 8.636 1.00 30.33 216 ARG A O 1
ATOM 1673 N N . ALA A 1 217 ? 21.690 -43.413 8.451 1.00 35.88 217 ALA A N 1
ATOM 1674 C CA . ALA A 1 217 ? 21.646 -43.986 9.789 1.00 35.88 217 ALA A CA 1
ATOM 1675 C C . ALA A 1 217 ? 22.485 -45.276 9.815 1.00 35.88 217 ALA A C 1
ATOM 1677 O O . ALA A 1 217 ? 22.326 -46.136 8.948 1.00 35.88 217 ALA A O 1
ATOM 1678 N N . ARG A 1 218 ? 23.383 -45.417 10.797 1.00 31.67 218 ARG A N 1
ATOM 1679 C CA . ARG A 1 218 ? 23.976 -46.717 11.148 1.00 31.67 218 ARG A CA 1
ATOM 1680 C C . ARG A 1 218 ? 23.115 -47.375 12.233 1.00 31.67 218 ARG A C 1
ATOM 1682 O O . ARG A 1 218 ? 22.738 -46.670 13.171 1.00 31.67 218 ARG A O 1
ATOM 1689 N N . PRO A 1 219 ? 22.840 -48.687 12.162 1.00 39.22 219 PRO A N 1
ATOM 1690 C CA . PRO A 1 219 ? 22.271 -49.406 13.291 1.00 39.22 219 PRO A CA 1
ATOM 1691 C C . PRO A 1 219 ? 23.341 -49.585 14.380 1.00 39.22 219 PRO A C 1
ATOM 1693 O O . PRO A 1 219 ? 24.529 -49.728 14.075 1.00 39.22 219 PRO A O 1
ATOM 1696 N N . ARG A 1 220 ? 22.923 -49.512 15.648 1.00 38.88 220 ARG A N 1
ATOM 1697 C CA . ARG A 1 220 ? 23.782 -49.781 16.812 1.00 38.88 220 ARG A CA 1
ATOM 1698 C C . ARG A 1 220 ? 23.934 -51.298 17.027 1.00 38.88 220 ARG A C 1
ATOM 1700 O O . ARG A 1 220 ? 22.995 -52.015 16.681 1.00 38.88 220 ARG A O 1
ATOM 1707 N N . PRO A 1 221 ? 25.074 -51.761 17.574 1.00 48.97 221 PRO A N 1
ATOM 1708 C CA . PRO A 1 221 ? 25.177 -53.091 18.171 1.00 48.97 221 PRO A CA 1
ATOM 1709 C C . PRO A 1 221 ? 24.305 -53.212 19.426 1.00 48.97 221 PRO A C 1
ATOM 1711 O O . PRO A 1 221 ? 24.048 -52.164 20.072 1.00 48.97 221 PRO A O 1
#

Mean predicted aligned error: 15.32 Å

Radius of gyration: 24.98 Å; Cα contacts (8 Å, |Δi|>4): 335; chains: 1; bounding box: 64×66×57 Å

Sequence (221 aa):
MNPTCSNVSHTIGEPTKQSIAYAENLQTGRTWDIGNWRLTSDEIVSFASQWDPLPFQVDAALASETIFGELVASSIQSLAIFQRLCVDALFSRWPVQAGRGMRDLRFHQPVVADMRLIGRARIDQIEHRRGNMSLVHLSGELVTSDDSPASSLRMDIYVQTRATTSDRTPGPPSATDTGHWTRPGLIAAVTLRAIGSPSTQVAKIRITRPSVVQLRARPRP

Nearest PDB structures (foldseek):
  1q6w-assembly2_C  TM=9.160E-01  e=2.664E-11  Archaeoglobus fulgidus DSM 4304
  3exz-assembly1_A  TM=8.900E-01  e=5.633E-11  Rhodospirillum rubrum ATCC 11170
  4ffu-assembly1_D  TM=8.535E-01  e=2.828E-09  Sinorhizobium meliloti 1021
  2c2i-assembly1_B  TM=8.103E-01  e=7.983E-08  Mycobacterium tuberculosis H37Rv
  3oml-assembly1_A  TM=6.156E-01  e=2.394E-03  Drosophila melanogaster

Foldseek 3Di:
DDDDDDDPPPPLPPPDPDAADFLVNDDAFDKDFLFKDAAALCNQLVCCVVPNVDPLSNDQVVVCVDPNNGHFHDLVVVVVVQVVSCCSRPVVRFQWDDWPDKPPKDFPDTHHHRWMWIKMKGFNDWADDPDFWIKTKMKMFTATPVRHTGIIIITITITTHDDDPVVPDPDDPDPDDPPDPDDPDDDDFDFDDDPPDPDGDGDDDDDDDDDDDDDDDDDDD

pLDDT: mean 75.63, std 28.31, range [24.98, 98.75]

Solvent-accessible surface area (backbone atoms only — not comparable to full-atom values): 13732 Å² total; per-residue (Å²): 136,83,84,78,82,77,82,78,78,74,80,73,72,76,84,69,97,66,77,72,45,35,44,86,75,57,56,66,71,44,70,41,79,26,51,71,48,71,40,44,60,66,58,29,29,56,49,12,66,74,77,50,70,48,61,38,27,62,32,58,72,57,5,45,76,43,98,71,52,38,48,34,44,48,74,66,53,56,52,51,50,53,52,50,29,40,34,78,62,46,48,76,39,28,56,63,75,44,78,77,50,74,45,81,73,44,74,71,49,87,47,43,56,70,42,42,38,38,32,37,38,29,31,70,39,71,47,82,48,91,76,55,38,22,44,38,33,31,40,37,36,32,20,38,89,86,67,48,66,33,32,37,33,33,40,34,32,33,23,30,33,77,77,58,83,83,76,73,65,82,70,79,85,73,92,79,74,86,77,78,89,71,79,88,80,83,80,80,83,79,86,79,78,66,91,90,63,98,73,90,78,89,79,88,83,85,88,88,74,98,66,87,81,80,87,77,88,77,86,80,134

Secondary structure (DSSP, 8-state):
-PPPPP----------------GGG--TT-EEEEEEEE--HHHHHHHHHHH---HHHH-HHHHHTSTT-S-B--HHHHHHHHHHHHIIIIITTTTEEEEEEEEEEEE-S--BTT-EEEEEEEEEEEEE-SSSEEEEEEEEEEE-TTS-EEEEEEEEEEEEPPPPGGGG------S--------TT---------TT-S----------S-------PPPP-